Protein AF-A0A6J8CKV2-F1 (afdb_monomer_lite)

Secondary structure (DSSP, 8-state):
---HHHHHHHHHHHHHHHHHHHHHHHHHHHHHHHTT-----S------HHHHHHHHHHHHHHHHHS------B-TT-PBP-TTSHHHHHHHHHHHHHHHHH-TTS-HHHHHHHHHHHHHHHHHHHHHHHTT-HHHHHHHHHHHHHHHHHHHHHHHHHHTT---HHHHHHHHHH--GGGSPEEEEPSS-TTEEEEE-BTTB-HHHHHHHHHHHHHHHHHS-HHHHHTSPEEEE-SPB-PPPPPPPGGGGGGB-

Structure (mmCIF, N/CA/C/O backbone):
data_AF-A0A6J8CKV2-F1
#
_entry.id   AF-A0A6J8CKV2-F1
#
loop_
_atom_site.group_PDB
_atom_site.id
_atom_site.type_symbol
_atom_site.label_atom_id
_atom_site.label_alt_id
_atom_site.label_comp_id
_atom_site.label_asym_id
_atom_site.label_entity_id
_atom_site.label_seq_id
_atom_site.pdbx_PDB_ins_code
_atom_site.Cartn_x
_atom_site.Cartn_y
_atom_site.Cartn_z
_atom_site.occupancy
_atom_site.B_iso_or_equiv
_atom_site.auth_seq_id
_atom_site.auth_comp_id
_atom_site.auth_asym_id
_atom_site.auth_atom_id
_atom_site.pdbx_PDB_model_num
ATOM 1 N N . MET A 1 1 ? 36.250 13.565 57.340 1.00 64.50 1 MET A N 1
ATOM 2 C CA . MET A 1 1 ? 36.247 13.978 55.922 1.00 64.50 1 MET A CA 1
ATOM 3 C C . MET A 1 1 ? 36.224 12.708 55.100 1.00 64.50 1 MET A C 1
ATOM 5 O O . MET A 1 1 ? 37.035 11.838 55.388 1.00 64.50 1 MET A O 1
ATOM 9 N N . MET A 1 2 ? 35.262 12.548 54.190 1.00 60.00 2 MET A N 1
ATOM 10 C CA . MET A 1 2 ? 35.317 11.438 53.236 1.00 60.00 2 MET A CA 1
ATOM 11 C C . MET A 1 2 ? 36.498 11.677 52.288 1.00 60.00 2 MET A C 1
ATOM 13 O O . MET A 1 2 ? 36.757 12.817 51.911 1.00 60.00 2 MET A O 1
ATOM 17 N N . ASP A 1 3 ? 37.251 10.624 51.983 1.00 85.50 3 ASP A N 1
ATOM 18 C CA . ASP A 1 3 ? 38.385 10.681 51.060 1.00 85.50 3 ASP A CA 1
ATOM 19 C C . ASP A 1 3 ? 37.874 11.070 49.660 1.00 85.50 3 ASP A C 1
ATOM 21 O O . ASP A 1 3 ? 36.829 10.586 49.224 1.00 85.50 3 ASP A O 1
ATOM 25 N N . SER A 1 4 ? 38.598 11.928 48.941 1.00 88.38 4 SER A N 1
ATOM 26 C CA . SER A 1 4 ? 38.267 12.367 47.574 1.00 88.38 4 SER A CA 1
ATOM 27 C C . SER A 1 4 ? 37.977 11.182 46.639 1.00 88.38 4 SER A C 1
ATOM 29 O O . SER A 1 4 ? 37.078 11.232 45.797 1.00 88.38 4 SER A O 1
ATOM 31 N N . GLN A 1 5 ? 38.657 10.050 46.852 1.00 86.44 5 GLN A N 1
ATOM 32 C CA . GLN A 1 5 ? 38.400 8.819 46.101 1.00 86.44 5 GLN A CA 1
ATOM 33 C C . GLN A 1 5 ? 37.011 8.223 46.376 1.00 86.44 5 GLN A C 1
ATOM 35 O O . GLN A 1 5 ? 36.365 7.708 45.461 1.00 86.44 5 GLN A O 1
ATOM 40 N N . THR A 1 6 ? 36.522 8.321 47.614 1.00 89.19 6 THR A N 1
ATOM 41 C CA . THR A 1 6 ? 35.191 7.821 47.991 1.00 89.19 6 THR A CA 1
ATOM 42 C C . THR A 1 6 ? 34.069 8.674 47.400 1.00 89.19 6 THR A C 1
ATOM 44 O O . THR A 1 6 ? 33.050 8.131 46.979 1.00 89.19 6 THR A O 1
ATOM 47 N N . GLU A 1 7 ? 34.277 9.984 47.265 1.00 91.44 7 GLU A N 1
ATOM 48 C CA . GLU A 1 7 ? 33.310 10.895 46.642 1.00 91.44 7 GLU A CA 1
ATOM 49 C C . GLU A 1 7 ? 33.167 10.639 45.131 1.00 91.44 7 GLU A C 1
ATOM 51 O O . GLU A 1 7 ? 32.053 10.558 44.607 1.00 91.44 7 GLU A O 1
ATOM 56 N N . ILE A 1 8 ? 34.287 10.402 44.435 1.00 90.88 8 ILE A N 1
ATOM 57 C CA . ILE A 1 8 ? 34.292 10.041 43.006 1.00 90.88 8 ILE A CA 1
ATOM 58 C C . ILE A 1 8 ? 33.592 8.693 42.774 1.00 90.88 8 ILE A C 1
ATOM 60 O O . ILE A 1 8 ? 32.804 8.552 41.833 1.00 90.88 8 ILE A O 1
ATOM 64 N N . LEU A 1 9 ? 33.841 7.705 43.640 1.00 90.12 9 LEU A N 1
ATOM 65 C CA . LEU A 1 9 ? 33.190 6.393 43.575 1.00 90.12 9 LEU A CA 1
ATOM 66 C C . LEU A 1 9 ? 31.674 6.495 43.772 1.00 90.12 9 LEU A C 1
ATOM 68 O O . LEU A 1 9 ? 30.923 5.920 42.984 1.00 90.12 9 LEU A O 1
ATOM 72 N N . MET A 1 10 ? 31.221 7.267 44.763 1.00 90.81 10 MET A N 1
ATOM 73 C CA . MET A 1 10 ? 29.793 7.475 45.026 1.00 90.81 10 MET A CA 1
ATOM 74 C C . MET A 1 10 ? 29.086 8.143 43.846 1.00 90.81 10 MET A C 1
ATOM 76 O O . MET A 1 10 ? 28.025 7.676 43.435 1.00 90.81 10 MET A O 1
ATOM 80 N N . LYS A 1 11 ? 29.706 9.165 43.244 1.00 92.44 11 LYS A N 1
ATOM 81 C CA . LYS A 1 11 ? 29.169 9.832 42.050 1.00 92.44 11 LYS A CA 1
ATOM 82 C C . LYS A 1 11 ? 29.069 8.884 40.850 1.00 92.44 11 LYS A C 1
ATOM 84 O O . LYS A 1 11 ? 28.080 8.883 40.123 1.00 92.44 11 LYS A O 1
ATOM 89 N N . THR A 1 12 ? 30.081 8.040 40.658 1.00 91.19 12 THR A N 1
ATOM 90 C CA . THR A 1 12 ? 30.085 7.060 39.562 1.00 91.19 12 THR A CA 1
ATOM 91 C C . THR A 1 12 ? 28.992 6.005 39.757 1.00 91.19 12 THR A C 1
ATOM 93 O O . THR A 1 12 ? 28.333 5.618 38.794 1.00 91.19 12 THR A O 1
ATOM 96 N N . LEU A 1 13 ? 28.763 5.569 40.999 1.00 93.12 13 LEU A N 1
ATOM 97 C CA . LEU A 1 13 ? 27.693 4.635 41.358 1.00 93.12 13 LEU A CA 1
ATOM 98 C C . LEU A 1 13 ? 26.300 5.228 41.116 1.00 93.12 13 LEU A C 1
ATOM 100 O O . LEU A 1 13 ? 25.441 4.535 40.568 1.00 93.12 13 LEU A O 1
ATOM 104 N N . THR A 1 14 ? 26.073 6.499 41.461 1.00 91.12 14 THR A N 1
ATOM 105 C CA . THR A 1 14 ? 24.801 7.179 41.168 1.00 91.12 14 THR A CA 1
ATOM 106 C C . THR A 1 14 ? 24.562 7.322 39.667 1.00 91.12 14 THR A C 1
ATOM 108 O O . THR A 1 14 ? 23.495 6.933 39.195 1.00 91.12 14 THR A O 1
ATOM 111 N N . ASP A 1 15 ? 25.568 7.748 38.897 1.00 92.12 15 ASP A N 1
ATOM 112 C CA . ASP A 1 15 ? 25.457 7.890 37.436 1.00 92.12 15 ASP A CA 1
ATOM 113 C C . ASP A 1 15 ? 25.183 6.537 36.748 1.00 92.12 15 ASP A C 1
ATOM 115 O O . ASP A 1 15 ? 24.459 6.450 35.752 1.00 92.12 15 ASP A O 1
ATOM 119 N N . GLN A 1 16 ? 25.769 5.451 37.265 1.00 92.19 16 GLN A N 1
ATOM 120 C CA . GLN A 1 16 ? 25.490 4.093 36.793 1.00 92.19 16 GLN A CA 1
ATOM 121 C C . GLN A 1 16 ? 24.068 3.647 37.150 1.00 92.19 16 GLN A C 1
ATOM 123 O O . GLN A 1 16 ? 23.400 3.047 36.307 1.00 92.19 16 GLN A O 1
ATOM 128 N N . GLY A 1 17 ? 23.588 3.967 38.355 1.00 93.81 17 GLY A N 1
ATOM 129 C CA . GLY A 1 17 ? 22.214 3.697 38.781 1.00 93.81 17 GLY A CA 1
ATOM 130 C C . GLY A 1 17 ? 21.176 4.380 37.888 1.00 93.81 17 GLY A C 1
ATOM 131 O O . GLY A 1 17 ? 20.228 3.734 37.442 1.00 93.81 17 GLY A O 1
ATOM 132 N N . GLU A 1 18 ? 21.395 5.651 37.544 1.00 92.06 18 GLU A N 1
ATOM 133 C CA . GLU A 1 18 ? 20.518 6.404 36.638 1.00 92.06 18 GLU A CA 1
ATOM 134 C C . GLU A 1 18 ? 20.477 5.792 35.229 1.00 92.06 18 GLU A C 1
ATOM 136 O O . GLU A 1 18 ? 19.398 5.598 34.664 1.00 92.06 18 GLU A O 1
ATOM 141 N N . LYS A 1 19 ? 21.636 5.394 34.684 1.00 91.06 19 LYS A N 1
ATOM 142 C CA . LYS A 1 19 ? 21.713 4.710 33.379 1.00 91.06 19 LYS A CA 1
ATOM 143 C C . LYS A 1 19 ? 21.003 3.359 33.377 1.00 91.06 19 LYS A C 1
ATOM 145 O O . LYS A 1 19 ? 20.375 3.002 32.380 1.00 91.06 19 LYS A O 1
ATOM 150 N N . ILE A 1 20 ? 21.103 2.595 34.466 1.00 91.56 20 ILE A N 1
ATOM 151 C CA . ILE A 1 20 ? 20.391 1.317 34.611 1.00 91.56 20 ILE A CA 1
ATOM 152 C C . ILE A 1 20 ? 18.875 1.555 34.603 1.00 91.56 20 ILE A C 1
ATOM 154 O O . ILE A 1 20 ? 18.150 0.836 33.914 1.00 91.56 20 ILE A O 1
ATOM 158 N N . GLU A 1 21 ? 18.390 2.587 35.296 1.00 90.69 21 GLU A N 1
ATOM 159 C CA . GLU A 1 21 ? 16.962 2.918 35.303 1.00 90.69 21 GLU A CA 1
ATOM 160 C C . GLU A 1 21 ? 16.473 3.393 33.923 1.00 90.69 21 GLU A C 1
ATOM 162 O O . GLU A 1 21 ? 15.408 2.970 33.465 1.00 90.69 21 GLU A O 1
ATOM 167 N N . GLU A 1 22 ? 17.269 4.190 33.203 1.00 91.31 22 GLU A N 1
ATOM 168 C CA . GLU A 1 22 ? 16.969 4.594 31.823 1.00 91.31 22 GLU A CA 1
ATOM 169 C C . GLU A 1 22 ? 16.889 3.378 30.880 1.00 91.31 22 GLU A C 1
ATOM 171 O O . GLU A 1 22 ? 15.944 3.251 30.090 1.00 91.31 22 GLU A O 1
ATOM 176 N N . LEU A 1 23 ? 17.818 2.423 31.010 1.00 85.88 23 LEU A N 1
ATOM 177 C CA . LEU A 1 23 ? 17.791 1.160 30.268 1.00 85.88 23 LEU A CA 1
ATOM 178 C C . LEU A 1 23 ? 16.556 0.317 30.610 1.00 85.88 23 LEU A C 1
ATOM 180 O O . LEU A 1 23 ? 15.923 -0.220 29.700 1.00 85.88 23 LEU A O 1
ATOM 184 N N . HIS A 1 24 ? 16.150 0.239 31.880 1.00 82.62 24 HIS A N 1
ATOM 185 C CA . HIS A 1 24 ? 14.911 -0.437 32.276 1.00 82.62 24 HIS A CA 1
ATOM 186 C C . HIS A 1 24 ? 13.658 0.257 31.727 1.00 82.62 24 HIS A C 1
ATOM 188 O O . HIS A 1 24 ? 12.680 -0.407 31.370 1.00 82.62 24 HIS A O 1
ATOM 194 N N . GLN A 1 25 ? 13.640 1.589 31.637 1.00 83.50 25 GLN A N 1
ATOM 195 C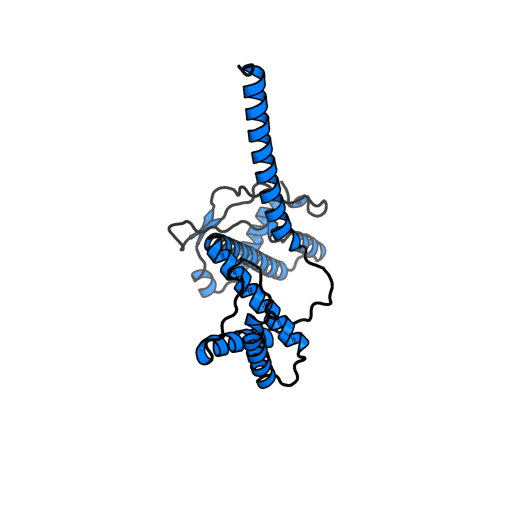 CA . GLN A 1 25 ? 12.546 2.320 30.990 1.00 83.50 25 GLN A CA 1
ATOM 196 C C . GLN A 1 25 ? 12.510 2.069 29.476 1.00 83.50 25 GLN A C 1
ATOM 198 O O . GLN A 1 25 ? 11.428 1.879 28.913 1.00 83.50 25 GLN A O 1
ATOM 203 N N . LEU A 1 26 ? 13.670 2.005 28.815 1.00 77.44 26 LEU A N 1
ATOM 204 C CA . LEU A 1 26 ? 13.771 1.659 27.396 1.00 77.44 26 LEU A CA 1
ATOM 205 C C . LEU A 1 26 ? 13.343 0.214 27.126 1.00 77.44 26 LEU A C 1
ATOM 207 O O . LEU A 1 26 ? 12.559 -0.007 26.206 1.00 77.44 26 LEU A O 1
ATOM 211 N N . LEU A 1 27 ? 13.767 -0.748 27.948 1.00 71.38 27 LEU A N 1
ATOM 212 C CA . LEU A 1 27 ? 13.326 -2.145 27.871 1.00 71.38 27 LEU A CA 1
ATOM 213 C C . LEU A 1 27 ? 11.810 -2.264 28.048 1.00 71.38 27 LEU A C 1
ATOM 215 O O . LEU A 1 27 ? 11.157 -2.875 27.210 1.00 71.38 27 LEU A O 1
ATOM 219 N N . ARG A 1 28 ? 11.215 -1.571 29.030 1.00 75.62 28 ARG A N 1
ATOM 220 C CA . ARG A 1 28 ? 9.749 -1.517 29.191 1.00 75.62 28 ARG A CA 1
ATOM 221 C C . ARG A 1 28 ? 9.045 -0.947 27.953 1.00 75.62 28 ARG A C 1
ATOM 223 O O . ARG A 1 28 ? 8.006 -1.466 27.544 1.00 75.62 28 ARG A O 1
ATOM 230 N N . ARG A 1 29 ? 9.605 0.089 27.312 1.00 72.56 29 ARG A N 1
ATOM 231 C CA . ARG A 1 29 ? 9.080 0.633 26.042 1.00 72.56 29 ARG A CA 1
ATOM 232 C C . ARG A 1 29 ? 9.222 -0.364 24.892 1.00 72.56 29 ARG A C 1
ATOM 234 O O . ARG A 1 29 ? 8.294 -0.475 24.090 1.00 72.56 29 ARG A O 1
ATOM 241 N N . ILE A 1 30 ? 10.344 -1.078 24.812 1.00 63.94 30 ILE A N 1
ATOM 242 C CA . ILE A 1 30 ? 10.586 -2.112 23.803 1.00 63.94 30 ILE A CA 1
ATOM 243 C C . ILE A 1 30 ? 9.620 -3.274 24.005 1.00 63.94 30 ILE A C 1
ATOM 245 O O . ILE A 1 30 ? 8.997 -3.659 23.029 1.00 63.94 30 ILE A O 1
ATOM 249 N N . ASP A 1 31 ? 9.392 -3.760 25.223 1.00 53.97 31 ASP A N 1
ATOM 250 C CA . ASP A 1 31 ? 8.447 -4.849 25.506 1.00 53.97 31 ASP A CA 1
ATOM 251 C C . ASP A 1 31 ? 6.994 -4.455 25.214 1.00 53.97 31 ASP A C 1
ATOM 253 O O . ASP A 1 31 ? 6.236 -5.239 24.635 1.00 53.97 31 ASP A O 1
ATOM 257 N N . LEU A 1 32 ? 6.620 -3.196 25.476 1.00 53.78 32 LEU A N 1
ATOM 258 C CA . LEU A 1 32 ? 5.343 -2.623 25.027 1.00 53.78 32 LEU A CA 1
ATOM 259 C C . LEU A 1 32 ? 5.192 -2.629 23.493 1.00 53.78 32 LEU A C 1
ATOM 261 O O . LEU A 1 32 ? 4.074 -2.745 22.991 1.00 53.78 32 LEU A O 1
ATOM 265 N N . HIS A 1 33 ? 6.293 -2.533 22.739 1.00 50.41 33 HIS A N 1
ATOM 266 C CA . HIS A 1 33 ? 6.294 -2.586 21.270 1.00 50.41 33 HIS A CA 1
ATOM 267 C C . HIS A 1 33 ? 6.514 -4.014 20.721 1.00 50.41 33 HIS A C 1
ATOM 269 O O . HIS A 1 33 ? 5.982 -4.362 19.662 1.00 50.41 33 HIS A O 1
ATOM 275 N N . ALA A 1 34 ? 7.240 -4.870 21.441 1.00 44.06 34 ALA A N 1
ATOM 276 C CA . ALA A 1 34 ? 7.573 -6.248 21.090 1.00 44.06 34 ALA A CA 1
ATOM 277 C C . ALA A 1 34 ? 6.438 -7.225 21.433 1.00 44.06 34 ALA A C 1
ATOM 279 O O . ALA A 1 34 ? 6.287 -8.244 20.759 1.00 44.06 34 ALA A O 1
ATOM 280 N N . GLY A 1 35 ? 5.541 -6.863 22.359 1.00 39.59 35 GLY A N 1
ATOM 281 C CA . GLY A 1 35 ? 4.252 -7.534 22.578 1.00 39.59 35 GLY A CA 1
ATOM 282 C C . GLY A 1 35 ? 3.324 -7.536 21.352 1.00 39.59 35 GLY A C 1
ATOM 283 O O . GLY A 1 35 ? 2.317 -8.243 21.335 1.00 39.59 35 GLY A O 1
ATOM 284 N N . THR A 1 36 ? 3.686 -6.811 20.286 1.00 42.81 36 THR A N 1
ATOM 285 C CA . THR A 1 36 ? 3.085 -6.914 18.945 1.00 42.81 36 THR A CA 1
ATOM 286 C C . THR A 1 36 ? 3.767 -7.954 18.045 1.00 42.81 36 THR A C 1
ATOM 288 O O . THR A 1 36 ? 3.679 -7.880 16.818 1.00 42.81 36 THR A O 1
ATOM 291 N N . GLN A 1 37 ? 4.418 -8.967 18.622 1.00 41.09 37 GLN A N 1
ATOM 292 C CA . GLN A 1 37 ? 4.638 -10.246 17.949 1.00 41.09 37 GLN A CA 1
ATOM 293 C C . GLN A 1 37 ? 3.282 -10.748 17.430 1.00 41.09 37 GLN A C 1
ATOM 295 O O . GLN A 1 37 ? 2.377 -11.084 18.198 1.00 41.09 37 GLN A O 1
ATOM 300 N N . ARG A 1 38 ? 3.115 -10.738 16.101 1.00 46.41 38 ARG A N 1
ATOM 301 C CA . ARG A 1 38 ? 1.954 -11.308 15.411 1.00 46.41 38 ARG A CA 1
ATOM 302 C C . ARG A 1 38 ? 1.851 -12.775 15.823 1.00 46.41 38 ARG A C 1
ATOM 304 O O . ARG A 1 38 ? 2.551 -13.610 15.261 1.00 46.41 38 ARG A O 1
ATOM 311 N N . LYS A 1 39 ? 0.976 -13.091 16.783 1.00 44.69 39 LYS A N 1
ATOM 312 C CA . LYS A 1 39 ? 0.542 -14.466 17.040 1.00 44.69 39 LYS A CA 1
ATOM 313 C C . LYS A 1 39 ? -0.069 -14.997 15.745 1.00 44.69 39 LYS A C 1
ATOM 315 O O . LYS A 1 39 ? -1.194 -14.653 15.389 1.00 44.69 39 LYS A O 1
ATOM 320 N N . GLY A 1 40 ? 0.731 -15.756 15.007 1.00 40.88 40 GLY A N 1
ATOM 321 C CA . GLY A 1 40 ? 0.302 -16.479 13.826 1.00 40.88 40 GLY A CA 1
ATOM 322 C C . GLY A 1 40 ? -0.702 -17.564 14.204 1.00 40.88 40 GLY A C 1
ATOM 323 O O . GLY A 1 40 ? -0.556 -18.230 15.224 1.00 40.88 40 GLY A O 1
ATOM 324 N N . ASN A 1 41 ? -1.701 -17.720 13.337 1.00 42.12 41 ASN A N 1
ATOM 325 C CA . ASN A 1 41 ? -2.602 -18.864 13.209 1.00 42.12 41 ASN A CA 1
ATOM 326 C C . ASN A 1 41 ? -3.583 -19.155 14.358 1.00 42.12 41 ASN A C 1
ATOM 328 O O . ASN A 1 41 ? -3.675 -20.273 14.853 1.00 42.12 41 ASN A O 1
ATOM 332 N N . LYS A 1 42 ? -4.483 -18.206 14.633 1.00 55.69 42 LYS A N 1
ATOM 333 C CA . LYS A 1 42 ? -5.908 -18.575 14.540 1.00 55.69 42 LYS A CA 1
ATOM 334 C C . LYS A 1 42 ? -6.304 -18.353 13.087 1.00 55.69 42 LYS A C 1
ATOM 336 O O . LYS A 1 42 ? -5.879 -17.345 12.525 1.00 55.69 42 LYS A O 1
ATOM 341 N N . THR A 1 43 ? -7.029 -19.279 12.464 1.00 56.78 43 THR A N 1
ATOM 342 C CA . THR A 1 43 ? -7.610 -19.094 11.125 1.00 56.78 43 THR A CA 1
ATOM 343 C C . THR A 1 43 ? -8.302 -17.734 11.097 1.00 56.78 43 THR A C 1
ATOM 345 O O . THR A 1 43 ? -9.337 -17.535 11.727 1.00 56.78 43 THR A O 1
ATOM 348 N N . ALA A 1 44 ? -7.648 -16.741 10.490 1.00 76.62 44 ALA A N 1
ATOM 349 C CA . ALA A 1 44 ? -8.105 -15.367 10.580 1.00 76.62 44 ALA A CA 1
ATOM 350 C C . ALA A 1 44 ? -9.447 -15.298 9.858 1.00 76.62 44 ALA A C 1
ATOM 352 O O . ALA A 1 44 ? -9.492 -15.458 8.638 1.00 76.62 44 ALA A O 1
ATOM 353 N N . ILE A 1 45 ? -10.529 -15.119 10.620 1.00 88.69 45 ILE A N 1
ATOM 354 C CA . ILE A 1 45 ? -11.882 -15.035 10.079 1.00 88.69 45 ILE A CA 1
ATOM 355 C C . ILE A 1 45 ? -11.872 -13.937 9.016 1.00 88.69 45 ILE A C 1
ATOM 357 O O . ILE A 1 45 ? -11.621 -12.762 9.302 1.00 88.69 45 ILE A O 1
ATOM 361 N N . HIS A 1 46 ? -12.074 -14.327 7.759 1.00 92.81 46 HIS A N 1
ATOM 362 C CA . HIS A 1 46 ? -12.063 -13.379 6.662 1.00 92.81 46 HIS A CA 1
ATOM 363 C C . HIS A 1 46 ? -13.338 -12.540 6.721 1.00 92.81 46 HIS A C 1
ATOM 365 O O . HIS A 1 46 ? -14.441 -13.065 6.608 1.00 92.81 46 HIS A O 1
ATOM 371 N N . VAL A 1 47 ? -13.187 -11.222 6.857 1.00 93.81 47 VAL A N 1
ATOM 372 C CA . VAL A 1 47 ? -14.318 -10.288 6.823 1.00 93.81 47 VAL A CA 1
ATOM 373 C C . VAL A 1 47 ? -14.446 -9.695 5.411 1.00 93.81 47 VAL A C 1
ATOM 375 O O . VAL A 1 47 ? -13.538 -8.963 4.986 1.00 93.81 47 VAL A O 1
ATOM 378 N N . PRO A 1 48 ? -15.553 -9.960 4.687 1.00 95.06 48 PRO A N 1
ATOM 379 C CA . PRO A 1 48 ? -15.812 -9.387 3.368 1.00 95.06 48 PRO A CA 1
ATOM 380 C C . PRO A 1 48 ? -15.812 -7.852 3.357 1.00 95.06 48 PRO A C 1
ATOM 382 O O . PRO A 1 48 ? -16.147 -7.202 4.348 1.00 95.06 48 PRO A O 1
ATOM 385 N N . ALA A 1 49 ? -15.476 -7.254 2.209 1.00 95.31 49 ALA A N 1
ATOM 386 C CA . ALA A 1 49 ? -15.336 -5.801 2.070 1.00 95.31 49 ALA A CA 1
ATOM 387 C C . ALA A 1 49 ? -16.628 -5.022 2.381 1.00 95.31 49 ALA A C 1
ATOM 389 O O . ALA A 1 49 ? -16.570 -4.025 3.098 1.00 95.31 49 ALA A O 1
ATOM 390 N N . HIS A 1 50 ? -17.786 -5.497 1.912 1.00 95.50 50 HIS A N 1
ATOM 391 C CA . HIS A 1 50 ? -19.078 -4.858 2.190 1.00 95.50 50 HIS A CA 1
ATOM 392 C C . HIS A 1 50 ? -19.416 -4.879 3.691 1.00 95.50 50 HIS A C 1
ATOM 394 O O . HIS A 1 50 ? -19.875 -3.877 4.227 1.00 95.50 50 HIS A O 1
ATOM 400 N N . LYS A 1 51 ? -19.076 -5.959 4.411 1.00 96.44 51 LYS A N 1
ATOM 401 C CA . LYS A 1 51 ? -19.267 -6.046 5.872 1.00 96.44 51 LYS A CA 1
ATOM 402 C C . LYS A 1 51 ? -18.314 -5.124 6.633 1.00 96.44 51 LYS A C 1
ATOM 404 O O . LYS A 1 51 ? -18.714 -4.493 7.605 1.00 96.44 51 LYS A O 1
ATOM 409 N N . LYS A 1 52 ? -17.065 -4.980 6.168 1.00 96.31 52 LYS A N 1
ATOM 410 C CA . LYS A 1 52 ? -16.131 -3.971 6.708 1.00 96.31 52 LYS A CA 1
ATOM 411 C C . LYS A 1 52 ? -16.680 -2.557 6.543 1.00 96.31 52 LYS A C 1
ATOM 413 O O . LYS A 1 52 ? -16.479 -1.735 7.430 1.00 96.31 52 LYS A O 1
ATOM 418 N N . GLN A 1 53 ? -17.330 -2.272 5.416 1.00 97.06 53 GLN A N 1
ATOM 419 C CA . GLN A 1 53 ? -17.945 -0.972 5.176 1.00 97.06 53 GLN A CA 1
ATOM 420 C C . GLN A 1 53 ? -19.151 -0.753 6.096 1.00 97.06 53 GLN A C 1
ATOM 422 O O . GLN A 1 53 ? -19.181 0.257 6.787 1.00 97.06 53 GLN A O 1
ATOM 427 N N . ALA A 1 54 ? -20.024 -1.752 6.241 1.00 97.50 54 ALA A N 1
ATOM 428 C CA . ALA A 1 54 ? -21.151 -1.700 7.172 1.00 97.50 54 ALA A CA 1
ATOM 429 C C . ALA A 1 54 ? -20.719 -1.419 8.623 1.00 97.50 54 ALA A C 1
ATOM 431 O O . ALA A 1 54 ? -21.321 -0.588 9.288 1.00 97.50 54 ALA A O 1
ATOM 432 N N . VAL A 1 55 ? -19.625 -2.028 9.103 1.00 97.75 55 VAL A N 1
ATOM 433 C CA . VAL A 1 55 ? -19.051 -1.726 10.434 1.00 97.75 55 VAL A CA 1
ATOM 434 C C . VAL A 1 55 ? -18.615 -0.258 10.556 1.00 97.75 55 VAL A C 1
ATOM 436 O O . VAL A 1 55 ? -18.775 0.350 11.612 1.00 97.75 55 VAL A O 1
ATOM 439 N N . ARG A 1 56 ? -18.057 0.333 9.492 1.00 97.25 56 ARG A N 1
ATOM 440 C CA . ARG A 1 56 ? -17.650 1.749 9.490 1.00 97.25 56 ARG A CA 1
ATOM 441 C C . ARG A 1 56 ? -18.853 2.677 9.506 1.00 97.25 56 ARG A C 1
ATOM 443 O O . ARG A 1 56 ? -18.812 3.686 10.204 1.00 97.25 56 ARG A O 1
ATOM 450 N N . ASP A 1 57 ? -19.876 2.343 8.731 1.00 97.31 57 ASP A N 1
ATOM 451 C CA . ASP A 1 57 ? -21.100 3.131 8.626 1.00 97.31 57 ASP A CA 1
ATOM 452 C C . ASP A 1 57 ? -21.882 3.066 9.939 1.00 97.31 57 ASP A C 1
ATOM 454 O O . ASP A 1 57 ? -22.265 4.106 10.465 1.00 97.31 57 ASP A O 1
ATOM 458 N N . ALA A 1 58 ? -21.973 1.879 10.544 1.00 97.19 58 ALA A N 1
ATOM 459 C CA . ALA A 1 58 ? -22.514 1.671 11.882 1.00 97.19 58 ALA A CA 1
ATOM 460 C C . ALA A 1 58 ? -21.785 2.514 12.933 1.00 97.19 58 ALA A C 1
ATOM 462 O O . ALA A 1 58 ? -22.419 3.227 13.700 1.00 97.19 58 ALA A O 1
ATOM 463 N N . TYR A 1 59 ? -20.447 2.483 12.940 1.00 97.19 59 TYR A N 1
ATOM 464 C CA . TYR A 1 59 ? -19.660 3.300 13.862 1.00 97.19 59 TYR A CA 1
ATOM 465 C C . TYR A 1 59 ? -19.945 4.790 13.670 1.00 97.19 59 TYR A C 1
ATOM 467 O O . TYR A 1 59 ? -20.154 5.489 14.653 1.00 97.19 59 TYR A O 1
ATOM 475 N N . ARG A 1 60 ? -19.975 5.278 12.420 1.00 96.19 60 ARG A N 1
ATOM 476 C CA . ARG A 1 60 ? -20.297 6.683 12.124 1.00 96.19 60 ARG A CA 1
ATOM 477 C C . ARG A 1 60 ? -21.687 7.046 12.637 1.00 96.19 60 ARG A C 1
ATOM 479 O O . ARG A 1 60 ? -21.824 8.043 13.332 1.00 96.19 60 ARG A O 1
ATOM 486 N N . HIS A 1 61 ? -22.678 6.209 12.348 1.00 95.94 61 HIS A N 1
ATOM 487 C CA . HIS A 1 61 ? -24.048 6.395 12.803 1.00 95.94 61 HIS A CA 1
ATOM 488 C C . HIS A 1 61 ? -24.130 6.448 14.334 1.00 95.94 61 HIS A C 1
ATOM 490 O O . HIS A 1 61 ? -24.627 7.423 14.880 1.00 95.94 61 HIS A O 1
ATOM 496 N N . SER A 1 62 ? -23.544 5.482 15.045 1.00 94.88 62 SER A N 1
ATOM 497 C CA . SER A 1 62 ? -23.536 5.475 16.513 1.00 94.88 62 SER A CA 1
ATOM 498 C C . SER A 1 62 ? -22.757 6.644 17.126 1.00 94.88 62 SER A C 1
ATOM 500 O O . SER A 1 62 ? -23.141 7.134 18.184 1.00 94.88 62 SER A O 1
ATOM 502 N N . THR A 1 63 ? -21.690 7.126 16.477 1.00 93.50 63 THR A N 1
ATOM 503 C CA . THR A 1 63 ? -20.968 8.318 16.952 1.00 93.50 63 THR A CA 1
ATOM 504 C C . THR A 1 63 ? -21.744 9.612 16.740 1.00 93.50 63 THR A C 1
ATOM 506 O O . THR A 1 63 ? -21.589 10.529 17.536 1.00 93.50 63 THR A O 1
ATOM 509 N N . THR A 1 64 ? -22.539 9.708 15.671 1.00 93.69 64 THR A N 1
ATOM 510 C CA . THR A 1 64 ? -23.262 10.935 15.312 1.00 93.69 64 THR A CA 1
ATOM 511 C C . THR A 1 64 ? -24.630 11.014 15.985 1.00 93.69 64 THR A C 1
ATOM 513 O O . THR A 1 64 ? -24.972 12.067 16.503 1.00 93.69 64 THR A O 1
ATOM 516 N N . GLU A 1 65 ? -25.384 9.915 16.017 1.00 92.25 65 GLU A N 1
ATOM 517 C CA . GLU A 1 65 ? -26.753 9.894 16.556 1.00 92.25 65 GLU A CA 1
ATOM 518 C C . GLU A 1 65 ? -26.782 9.599 18.060 1.00 92.25 65 GLU A C 1
ATOM 520 O O . GLU A 1 65 ? -27.519 10.229 18.812 1.00 92.25 65 GLU A O 1
ATOM 525 N N . ASN A 1 66 ? -25.943 8.665 18.522 1.00 88.56 66 ASN A N 1
ATOM 526 C CA . ASN A 1 66 ? -25.985 8.178 19.907 1.00 88.56 66 ASN A CA 1
ATOM 527 C C . ASN A 1 66 ? -24.864 8.764 20.782 1.00 88.56 66 ASN A C 1
ATOM 529 O O . ASN A 1 66 ? -24.761 8.415 21.953 1.00 88.56 66 ASN A O 1
ATOM 533 N N . ASN A 1 67 ? -23.996 9.620 20.224 1.00 92.31 67 ASN A N 1
ATOM 534 C CA . ASN A 1 67 ? -22.820 10.194 20.897 1.00 92.31 67 ASN A CA 1
ATOM 535 C C . ASN A 1 67 ? -21.873 9.152 21.528 1.00 92.31 67 ASN A C 1
ATOM 537 O O . ASN A 1 67 ? -21.109 9.454 22.446 1.00 92.31 67 ASN A O 1
ATOM 541 N N . LEU A 1 68 ? -21.888 7.918 21.022 1.00 91.56 68 LEU A N 1
ATOM 542 C CA . LEU A 1 68 ? -21.046 6.842 21.528 1.00 91.56 68 LEU A CA 1
ATOM 543 C C . LEU A 1 68 ? -19.654 6.937 20.910 1.00 91.56 68 LEU A C 1
ATOM 545 O O . LEU A 1 68 ? -19.514 6.970 19.688 1.00 91.56 68 LEU A O 1
ATOM 549 N N . VAL A 1 69 ? -18.601 6.921 21.729 1.00 91.44 69 VAL A N 1
ATOM 550 C CA . VAL A 1 69 ? -17.216 7.034 21.250 1.00 91.44 69 VAL A CA 1
ATOM 551 C C . VAL A 1 69 ? -16.358 5.927 21.835 1.00 91.44 69 VAL A C 1
ATOM 553 O O . VAL A 1 69 ? -16.351 5.693 23.037 1.00 91.44 69 VAL A O 1
ATOM 556 N N . TRP A 1 70 ? -15.561 5.276 20.984 1.00 93.62 70 TRP A N 1
ATOM 557 C CA . TRP A 1 70 ? -14.563 4.336 21.478 1.00 93.62 70 TRP A CA 1
ATOM 558 C C . TRP A 1 70 ? -13.431 5.049 22.206 1.00 93.62 70 TRP A C 1
ATOM 560 O O . TRP A 1 70 ? -12.737 5.903 21.636 1.00 93.62 70 TRP A O 1
ATOM 570 N N . THR A 1 71 ? -13.161 4.590 23.419 1.00 90.88 71 THR A N 1
ATOM 571 C CA . THR A 1 71 ? -12.023 5.001 24.234 1.00 90.88 71 THR A CA 1
ATOM 572 C C . THR A 1 71 ? -10.893 3.992 24.046 1.00 90.88 71 THR A C 1
ATOM 574 O O . THR A 1 71 ? -11.067 2.783 24.196 1.00 90.88 71 THR A O 1
ATOM 577 N N . CYS A 1 72 ? -9.716 4.476 23.641 1.00 89.81 72 CYS A N 1
ATOM 578 C CA . CYS A 1 72 ? -8.566 3.617 23.318 1.00 89.81 72 CYS A CA 1
ATOM 579 C C . CYS A 1 72 ? -7.602 3.428 24.500 1.00 89.81 72 CYS A C 1
ATOM 581 O O . CYS A 1 72 ? -6.841 2.456 24.513 1.00 89.81 72 CYS A O 1
ATOM 583 N N . LYS A 1 73 ? -7.618 4.357 25.462 1.00 88.88 73 LYS A N 1
ATOM 584 C CA . LYS A 1 73 ? -6.765 4.384 26.653 1.00 88.88 73 LYS A CA 1
ATOM 585 C C . LYS A 1 73 ? -7.572 4.898 27.843 1.00 88.88 73 LYS A C 1
ATOM 587 O O . LYS A 1 73 ? -8.368 5.816 27.667 1.00 88.88 73 LYS A O 1
ATOM 592 N N . THR A 1 74 ? -7.362 4.331 29.023 1.00 87.81 74 THR A N 1
ATOM 593 C CA . THR A 1 74 ? -7.904 4.882 30.275 1.00 87.81 74 THR A CA 1
ATOM 594 C C . THR A 1 74 ? -7.134 6.138 30.693 1.00 87.81 74 THR A C 1
ATOM 596 O O . THR A 1 74 ? -6.047 6.404 30.177 1.00 87.81 74 THR A O 1
ATOM 599 N N . ALA A 1 75 ? -7.653 6.885 31.675 1.00 83.19 75 ALA A N 1
ATOM 600 C CA . ALA A 1 75 ? -6.942 8.021 32.275 1.00 83.19 75 ALA A CA 1
ATOM 601 C C . ALA A 1 75 ? -5.578 7.619 32.879 1.00 83.19 75 ALA A C 1
ATOM 603 O O . ALA A 1 75 ? -4.633 8.398 32.850 1.00 83.19 75 ALA A O 1
ATOM 604 N N . ALA A 1 76 ? -5.451 6.371 33.345 1.00 83.69 76 ALA A N 1
ATOM 605 C CA . ALA A 1 76 ? -4.203 5.785 33.838 1.00 83.69 76 ALA A CA 1
ATOM 606 C C . ALA A 1 76 ? -3.267 5.271 32.718 1.00 83.69 76 ALA A C 1
ATOM 608 O O . ALA A 1 76 ? -2.250 4.640 32.996 1.00 83.69 76 ALA A O 1
ATOM 609 N N . GLY A 1 77 ? -3.613 5.479 31.442 1.00 82.94 77 GLY A N 1
ATOM 610 C CA . GLY A 1 77 ? -2.810 5.062 30.288 1.00 82.94 77 GLY A CA 1
ATOM 611 C C . GLY A 1 77 ? -2.948 3.587 29.891 1.00 82.94 77 GLY A C 1
ATOM 612 O O . GLY A 1 77 ? -2.274 3.139 28.961 1.00 82.94 77 GLY A O 1
ATOM 613 N N . SER A 1 78 ? -3.827 2.816 30.539 1.00 86.25 78 SER A N 1
ATOM 614 C CA . SER A 1 78 ? -4.048 1.406 30.200 1.00 86.25 78 SER A CA 1
ATOM 615 C C . SER A 1 78 ? -4.753 1.269 28.853 1.00 86.25 78 SER A C 1
ATOM 617 O O . SER A 1 78 ? -5.729 1.960 28.568 1.00 86.25 78 SER A O 1
ATOM 619 N N . ILE A 1 79 ? -4.275 0.349 28.017 1.00 87.38 79 ILE A N 1
ATOM 620 C CA . ILE A 1 79 ? -4.824 0.112 26.680 1.00 87.38 79 ILE A CA 1
ATOM 621 C C . ILE A 1 79 ? -6.159 -0.633 26.774 1.00 87.38 79 ILE A C 1
ATOM 623 O O . ILE A 1 79 ? -6.210 -1.760 27.265 1.00 87.38 79 ILE A O 1
ATOM 627 N N . LEU A 1 80 ? -7.210 -0.049 26.197 1.00 89.12 80 LEU A N 1
ATOM 628 C CA . LEU A 1 80 ? -8.529 -0.674 26.105 1.00 89.12 80 LEU A CA 1
ATOM 629 C C . LEU A 1 80 ? -8.696 -1.485 24.812 1.00 89.12 80 LEU A C 1
ATOM 631 O O . LEU A 1 80 ? -8.024 -1.252 23.799 1.00 89.12 80 LEU A O 1
ATOM 635 N N . LYS A 1 81 ? -9.613 -2.455 24.856 1.00 91.00 81 LYS A N 1
ATOM 636 C CA . LYS A 1 81 ? -10.057 -3.261 23.712 1.00 91.00 81 LYS A CA 1
ATOM 637 C C . LYS A 1 81 ? -11.457 -2.824 23.288 1.00 91.00 81 LYS A C 1
ATOM 639 O O . LYS A 1 81 ? -12.180 -2.199 24.059 1.00 91.00 81 LYS A O 1
ATOM 644 N N . TYR A 1 82 ? -11.874 -3.224 22.088 1.00 88.69 82 TYR A N 1
ATOM 645 C CA . TYR A 1 82 ? -13.250 -3.000 21.627 1.00 88.69 82 TYR A CA 1
ATOM 646 C C . TYR A 1 82 ? -14.293 -3.660 22.551 1.00 88.69 82 TYR A C 1
ATOM 648 O O . TYR A 1 82 ? -15.398 -3.156 22.693 1.00 88.69 82 TYR A O 1
ATOM 656 N N . SER A 1 83 ? -13.926 -4.768 23.203 1.00 88.75 83 SER A N 1
ATOM 657 C CA . SER A 1 83 ? -14.774 -5.516 24.135 1.00 88.75 83 SER A CA 1
ATOM 658 C C . SER A 1 83 ? -14.663 -5.054 25.593 1.00 88.75 83 SER A C 1
ATOM 660 O O . SER A 1 83 ? -15.207 -5.718 26.471 1.00 88.75 83 SER A O 1
ATOM 662 N N . SER A 1 84 ? -13.891 -4.000 25.880 1.00 90.94 84 SER A N 1
ATOM 663 C CA . SER A 1 84 ? -13.814 -3.421 27.227 1.00 90.94 84 SER A CA 1
ATOM 664 C C . SER A 1 84 ? -15.170 -2.841 27.637 1.00 90.94 84 SER A C 1
ATOM 666 O O . SER A 1 84 ? -15.955 -2.466 26.765 1.00 90.94 84 SER A O 1
ATOM 668 N N . GLY A 1 85 ? -15.445 -2.761 28.942 1.00 89.38 85 GLY A N 1
ATOM 669 C CA . GLY A 1 85 ? -16.744 -2.315 29.462 1.00 89.38 85 GLY A CA 1
ATOM 670 C C . GLY A 1 85 ? -17.174 -0.956 28.905 1.00 89.38 85 GLY A C 1
ATOM 671 O O . GLY A 1 85 ? -18.305 -0.806 28.462 1.00 89.38 85 GLY A O 1
ATOM 672 N N . GLU A 1 86 ? -16.232 -0.023 28.795 1.00 88.75 86 GLU A N 1
ATOM 673 C CA . GLU A 1 86 ? -16.425 1.337 28.281 1.00 88.75 86 GLU A CA 1
ATOM 674 C C . GLU A 1 86 ? -16.768 1.378 26.784 1.00 88.75 86 GLU A C 1
ATOM 676 O O . GLU A 1 86 ? -17.364 2.332 26.301 1.00 88.75 86 GLU A O 1
ATOM 681 N N . ASN A 1 87 ? -16.378 0.347 26.031 1.00 93.44 87 ASN A N 1
ATOM 682 C CA . ASN A 1 87 ? -16.587 0.251 24.584 1.00 93.44 87 ASN A CA 1
ATOM 683 C C . ASN A 1 87 ? -17.707 -0.731 24.212 1.00 93.44 87 ASN A C 1
ATOM 685 O O . ASN A 1 87 ? -18.002 -0.900 23.022 1.00 93.44 87 ASN A O 1
ATOM 689 N N . LYS A 1 88 ? -18.293 -1.410 25.206 1.00 93.38 88 LYS A N 1
ATOM 690 C CA . LYS A 1 88 ? -19.248 -2.500 25.011 1.00 93.38 88 LYS A CA 1
ATOM 691 C C . LYS A 1 88 ? -20.516 -2.007 24.325 1.00 93.38 88 LYS A C 1
ATOM 693 O O . LYS A 1 88 ? -20.888 -2.576 23.306 1.00 93.38 88 LYS A O 1
ATOM 698 N N . GLU A 1 89 ? -21.089 -0.910 24.811 1.00 94.38 89 GLU A N 1
ATOM 699 C CA . GLU A 1 89 ? -22.319 -0.321 24.270 1.00 94.38 89 GLU A CA 1
ATOM 700 C C . GLU A 1 89 ? -22.185 0.025 22.779 1.00 94.38 89 GLU A C 1
ATOM 702 O O . GLU A 1 89 ? -22.984 -0.412 21.954 1.00 94.38 89 GLU A O 1
ATOM 707 N N . LEU A 1 90 ? -21.105 0.716 22.396 1.00 94.38 90 LEU A N 1
ATOM 708 C CA . LEU A 1 90 ? -20.835 1.037 20.992 1.00 94.38 90 LEU A CA 1
ATOM 709 C C . LEU A 1 90 ? -20.609 -0.223 20.143 1.00 94.38 90 LEU A C 1
ATOM 711 O O . LEU A 1 90 ? -21.101 -0.322 19.020 1.00 94.38 90 LEU A O 1
ATOM 715 N N . SER A 1 91 ? -19.867 -1.203 20.659 1.00 94.81 91 SER A N 1
ATOM 716 C CA . SER A 1 91 ? -19.614 -2.452 19.932 1.00 94.81 91 SER A CA 1
ATOM 717 C C . SER A 1 91 ? -20.891 -3.277 19.730 1.00 94.81 91 SER A C 1
ATOM 719 O O . SER A 1 91 ? -21.058 -3.899 18.679 1.00 94.81 91 SER A O 1
ATOM 721 N N . GLU A 1 92 ? -21.803 -3.265 20.701 1.00 95.38 92 GLU A N 1
ATOM 722 C CA . GLU A 1 92 ? -23.116 -3.907 20.612 1.00 95.38 92 GLU A CA 1
ATOM 723 C C . GLU A 1 92 ? -24.029 -3.172 19.629 1.00 95.38 92 GLU A C 1
ATOM 725 O O . GLU A 1 92 ? -24.596 -3.818 18.748 1.00 95.38 92 GLU A O 1
ATOM 730 N N . ALA A 1 93 ? -24.080 -1.837 19.682 1.00 95.50 93 ALA A N 1
ATOM 731 C CA . ALA A 1 93 ? -24.825 -1.022 18.722 1.00 95.50 93 ALA A CA 1
ATOM 732 C C . ALA A 1 93 ? -24.368 -1.281 17.276 1.00 95.50 93 ALA A C 1
ATOM 734 O O . ALA A 1 93 ? -25.191 -1.489 16.381 1.00 95.50 93 ALA A O 1
ATOM 735 N N . ILE A 1 94 ? -23.052 -1.367 17.047 1.00 96.50 94 ILE A N 1
ATOM 736 C CA . ILE A 1 94 ? -22.495 -1.716 15.734 1.00 96.50 94 ILE A CA 1
ATOM 737 C C . ILE A 1 94 ? -22.901 -3.132 15.318 1.00 96.50 94 ILE A C 1
ATOM 739 O O . ILE A 1 94 ? -23.236 -3.364 14.155 1.00 96.50 94 ILE A O 1
ATOM 743 N N . CYS A 1 95 ? -22.883 -4.088 16.248 1.00 95.88 95 CYS A N 1
ATOM 744 C CA . CYS A 1 95 ? -23.290 -5.461 15.967 1.00 95.88 95 CYS A CA 1
ATOM 745 C C . CYS A 1 95 ? -24.760 -5.534 15.529 1.00 95.88 95 CYS A C 1
ATOM 747 O O . CYS A 1 95 ? -25.061 -6.157 14.509 1.00 95.88 95 CYS A O 1
ATOM 749 N N . VAL A 1 96 ? -25.654 -4.849 16.250 1.00 96.31 96 VAL A N 1
ATOM 750 C CA . VAL A 1 96 ? -27.087 -4.763 15.929 1.00 96.31 96 VAL A CA 1
ATOM 751 C C . VAL A 1 96 ? -27.298 -4.122 14.560 1.00 96.31 96 VAL A C 1
ATOM 753 O O . VAL A 1 96 ? -28.000 -4.692 13.728 1.00 96.31 96 VAL A O 1
ATOM 756 N N . TYR A 1 97 ? -26.631 -3.001 14.280 1.00 96.94 97 TYR A N 1
ATOM 757 C CA . TYR A 1 97 ? -26.726 -2.316 12.990 1.00 96.94 97 TYR A CA 1
ATOM 758 C C . TYR A 1 97 ? -26.317 -3.226 11.821 1.00 96.94 97 TYR A C 1
ATOM 760 O O . TYR A 1 97 ? -27.034 -3.352 10.827 1.00 96.94 97 TYR A O 1
ATOM 768 N N . VAL A 1 98 ? -25.171 -3.907 11.942 1.00 96.75 98 VAL A N 1
ATOM 769 C CA . VAL A 1 98 ? -24.667 -4.793 10.882 1.00 96.75 98 VAL A CA 1
ATOM 770 C C . VAL A 1 98 ? -25.560 -6.024 10.716 1.00 96.75 98 VAL A C 1
ATOM 772 O O . VAL A 1 98 ? -25.803 -6.428 9.579 1.00 96.75 98 VAL A O 1
ATOM 775 N N . LYS A 1 99 ? -26.088 -6.601 11.806 1.00 96.25 99 LYS A N 1
ATOM 776 C CA . LYS A 1 99 ? -27.070 -7.697 11.729 1.00 96.25 99 LYS A CA 1
ATOM 777 C C . LYS A 1 99 ? -28.389 -7.244 11.100 1.00 96.25 99 LYS A C 1
ATOM 779 O O . LYS A 1 99 ? -28.979 -8.023 10.364 1.00 96.25 99 LYS A O 1
ATOM 784 N N . GLY A 1 100 ? -28.816 -6.000 11.318 1.00 96.50 100 GLY A N 1
ATOM 785 C CA . GLY A 1 100 ? -29.997 -5.434 10.661 1.00 96.50 100 GLY A CA 1
ATOM 786 C C . GLY A 1 100 ? -29.861 -5.389 9.136 1.00 96.50 100 GLY A C 1
ATOM 787 O O . GLY A 1 100 ? -30.806 -5.710 8.424 1.00 96.50 100 GLY A O 1
ATOM 788 N N . GLN A 1 101 ? -28.668 -5.065 8.625 1.00 96.31 101 GLN A N 1
ATOM 789 C CA . GLN A 1 101 ? -28.391 -5.067 7.181 1.00 96.31 101 GLN A CA 1
ATOM 790 C C . GLN A 1 101 ? -28.085 -6.462 6.619 1.00 96.31 101 GLN A C 1
ATOM 792 O O . GLN A 1 101 ? -28.419 -6.759 5.474 1.00 96.31 101 GLN A O 1
ATOM 797 N N . TYR A 1 102 ? -27.429 -7.318 7.407 1.00 96.06 102 TYR A N 1
ATOM 798 C CA . TYR A 1 102 ? -26.988 -8.648 6.984 1.00 96.06 102 TYR A CA 1
ATOM 799 C C . TYR A 1 102 ? -27.331 -9.716 8.036 1.00 96.06 102 TYR A C 1
ATOM 801 O O . TYR A 1 102 ? -26.419 -10.218 8.708 1.00 96.06 102 TYR A O 1
ATOM 809 N N . PRO A 1 103 ? -28.611 -10.124 8.150 1.00 94.75 103 PRO A N 1
ATOM 810 C CA . PRO A 1 103 ? -29.083 -11.002 9.228 1.00 94.75 103 PRO A CA 1
ATOM 811 C C . PRO A 1 103 ? -28.408 -12.376 9.265 1.00 94.75 103 PRO A C 1
ATOM 813 O O . PRO A 1 103 ? -28.219 -12.953 10.330 1.00 94.75 103 PRO A O 1
ATOM 816 N N . THR A 1 104 ? -27.993 -12.887 8.105 1.00 95.75 104 THR A N 1
ATOM 817 C CA . THR A 1 104 ? -27.342 -14.199 7.957 1.00 95.75 104 THR A CA 1
ATOM 818 C C . THR A 1 104 ? -25.856 -14.191 8.324 1.00 95.75 104 THR A C 1
ATOM 820 O O . THR A 1 104 ? -25.181 -15.213 8.228 1.00 95.75 104 THR A O 1
ATOM 823 N N . THR A 1 105 ? -25.299 -13.040 8.707 1.00 94.25 105 THR A N 1
ATOM 824 C CA . THR A 1 105 ? -23.878 -12.939 9.041 1.00 94.25 105 THR A CA 1
ATOM 825 C C . THR A 1 105 ? -23.595 -13.499 10.426 1.00 94.25 105 THR A C 1
ATOM 827 O O . THR A 1 105 ? -24.113 -13.007 11.425 1.00 94.25 105 THR A O 1
ATOM 830 N N . GLU A 1 106 ? -22.668 -14.453 10.489 1.00 94.31 106 GLU A N 1
ATOM 831 C CA . GLU A 1 106 ? -22.121 -14.954 11.747 1.00 94.31 106 GLU A CA 1
ATOM 832 C C . GLU A 1 106 ? -21.542 -13.828 12.609 1.00 94.31 106 GLU A C 1
ATOM 834 O O . GLU A 1 106 ? -20.747 -12.996 12.159 1.00 94.31 106 GLU A O 1
ATOM 839 N N . GLU A 1 107 ? -21.876 -13.845 13.895 1.00 93.25 107 GLU A N 1
ATOM 840 C CA . GLU A 1 107 ? -21.446 -12.809 14.831 1.00 93.25 107 GLU A CA 1
ATOM 841 C C . GLU A 1 107 ? -19.919 -12.723 14.969 1.00 93.25 107 GLU A C 1
ATOM 843 O O . GLU A 1 107 ? -19.375 -11.634 15.154 1.00 93.25 107 GLU A O 1
ATOM 848 N N . GLY A 1 108 ? -19.213 -13.847 14.804 1.00 93.50 108 GLY A N 1
ATOM 849 C CA . GLY A 1 108 ? -17.750 -13.886 14.789 1.00 93.50 108 GLY A CA 1
ATOM 850 C C . GLY A 1 108 ? -17.145 -12.996 13.699 1.00 93.50 108 GLY A C 1
ATOM 851 O O . GLY A 1 108 ? -16.212 -12.243 13.972 1.00 93.50 108 GLY A O 1
ATOM 852 N N . VAL A 1 109 ? -17.728 -12.993 12.495 1.00 94.75 109 VAL A N 1
ATOM 853 C CA . VAL A 1 109 ? -17.287 -12.148 11.370 1.00 94.75 109 VAL A CA 1
ATOM 854 C C . VAL A 1 109 ? -17.469 -10.665 11.699 1.00 94.75 109 VAL A C 1
ATOM 856 O O . VAL A 1 109 ? -16.587 -9.850 11.415 1.00 94.75 109 VAL A O 1
ATOM 859 N N . ILE A 1 110 ? -18.594 -10.309 12.326 1.00 95.81 110 ILE A N 1
ATOM 860 C CA . ILE A 1 110 ? -18.888 -8.928 12.730 1.00 95.81 110 ILE A CA 1
ATOM 861 C C . ILE A 1 110 ? -17.908 -8.482 13.816 1.00 95.81 110 ILE A C 1
ATOM 863 O O . ILE A 1 110 ? -17.281 -7.434 13.671 1.00 95.81 110 ILE A O 1
ATOM 867 N N . LYS A 1 111 ? -17.696 -9.304 14.853 1.00 95.44 111 LYS A N 1
ATOM 868 C CA . LYS A 1 111 ? -16.742 -9.033 15.941 1.00 95.44 111 LYS A CA 1
ATOM 869 C C . LYS A 1 111 ? -15.313 -8.859 15.426 1.00 95.44 111 LYS A C 1
ATOM 871 O O . LYS A 1 111 ? -14.649 -7.898 15.805 1.00 95.44 111 LYS A O 1
ATOM 876 N N . THR A 1 112 ? -14.855 -9.700 14.495 1.00 95.00 112 THR A N 1
ATOM 877 C CA . THR A 1 112 ? -13.547 -9.520 13.835 1.00 95.00 112 THR A CA 1
ATOM 878 C C . THR A 1 112 ? -13.486 -8.219 13.024 1.00 95.00 112 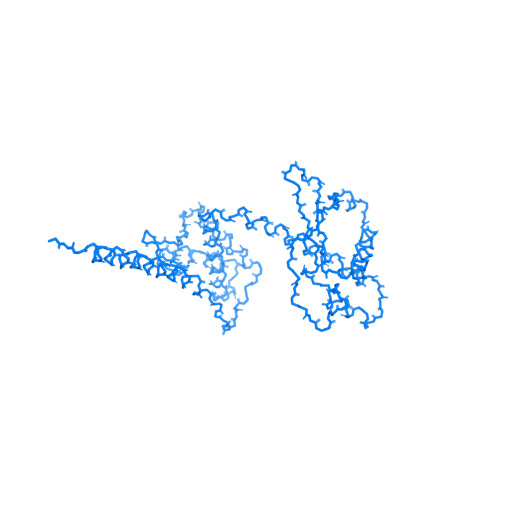THR A C 1
ATOM 880 O O . THR A 1 112 ? -12.454 -7.540 13.002 1.00 95.00 112 THR A O 1
ATOM 883 N N . GLY A 1 113 ? -14.586 -7.834 12.371 1.00 95.50 113 GLY A N 1
ATOM 884 C CA . GLY A 1 113 ? -14.704 -6.554 11.671 1.00 95.50 113 GLY A CA 1
ATOM 885 C C . GLY A 1 113 ? -14.584 -5.357 12.618 1.00 95.50 113 GLY A C 1
ATOM 886 O O . GLY A 1 113 ? -13.796 -4.446 12.351 1.00 95.50 113 GLY A O 1
ATOM 887 N N . ILE A 1 114 ? -15.307 -5.400 13.741 1.00 96.44 114 ILE A N 1
ATOM 888 C CA . ILE A 1 114 ? -15.261 -4.405 14.820 1.00 96.44 114 ILE A CA 1
ATOM 889 C C . ILE A 1 114 ? -13.840 -4.282 15.369 1.00 96.44 114 ILE A C 1
ATOM 891 O O . ILE A 1 114 ? -13.283 -3.187 15.381 1.00 96.44 114 ILE A O 1
ATOM 895 N N . GLU A 1 115 ? -13.218 -5.399 15.750 1.00 95.12 115 GLU A N 1
ATOM 896 C CA . GLU A 1 115 ? -11.851 -5.433 16.276 1.00 95.12 115 GLU A CA 1
ATOM 897 C C . GLU A 1 115 ? -10.847 -4.802 15.305 1.00 95.12 115 GLU A C 1
ATOM 899 O O . GLU A 1 115 ? -10.025 -3.965 15.687 1.00 95.12 115 GLU A O 1
ATOM 904 N N . THR A 1 116 ? -10.929 -5.175 14.025 1.00 94.12 116 THR A N 1
ATOM 905 C CA . THR A 1 116 ? -10.061 -4.630 12.975 1.00 94.12 116 THR A CA 1
ATOM 906 C C . THR A 1 116 ? -10.221 -3.114 12.866 1.00 94.12 116 THR A C 1
ATOM 908 O O . THR A 1 116 ? -9.233 -2.379 12.751 1.00 94.12 116 THR A O 1
ATOM 911 N N . TYR A 1 117 ? -11.463 -2.627 12.902 1.00 96.12 117 TYR A N 1
ATOM 912 C CA . TYR A 1 117 ? -11.741 -1.207 12.758 1.00 96.12 117 TYR A CA 1
ATOM 913 C C . TYR A 1 117 ? -11.335 -0.406 14.002 1.00 96.12 117 TYR A C 1
ATOM 915 O O . TYR A 1 117 ? -10.670 0.622 13.865 1.00 96.12 117 TYR A O 1
ATOM 923 N N . PHE A 1 118 ? -11.605 -0.921 15.203 1.00 95.69 118 PHE A N 1
ATOM 924 C CA . PHE A 1 118 ? -11.123 -0.358 16.465 1.00 95.69 118 PHE A CA 1
ATOM 925 C C . PHE A 1 118 ? -9.597 -0.220 16.470 1.00 95.69 118 PHE A C 1
ATOM 927 O O . PHE A 1 118 ? -9.070 0.863 16.725 1.00 95.69 118 PHE A O 1
ATOM 934 N N . ASN A 1 119 ? -8.874 -1.283 16.105 1.00 93.12 119 ASN A N 1
ATOM 935 C CA . ASN A 1 119 ? -7.413 -1.255 16.023 1.00 93.12 119 ASN A CA 1
ATOM 936 C C . ASN A 1 119 ? -6.909 -0.224 15.003 1.00 93.12 119 ASN A C 1
ATOM 938 O O . ASN A 1 119 ? -5.908 0.445 15.254 1.00 93.12 119 ASN A O 1
ATOM 942 N N . THR A 1 120 ? -7.623 -0.042 13.888 1.00 93.25 120 THR A N 1
ATOM 943 C CA . THR A 1 120 ? -7.310 0.999 12.896 1.00 93.25 120 THR A CA 1
ATOM 944 C C . THR A 1 120 ? -7.467 2.403 13.490 1.00 93.25 120 THR A C 1
ATOM 946 O O . THR A 1 120 ? -6.585 3.247 13.320 1.00 93.25 120 THR A O 1
ATOM 949 N N . ILE A 1 121 ? -8.560 2.666 14.217 1.00 93.38 121 ILE A N 1
ATOM 950 C CA . ILE A 1 121 ? -8.797 3.956 14.887 1.00 93.38 121 ILE A CA 1
ATOM 951 C C . ILE A 1 121 ? -7.734 4.213 15.953 1.00 93.38 121 ILE A C 1
ATOM 953 O O . ILE A 1 121 ? -7.150 5.297 15.984 1.00 93.38 121 ILE A O 1
ATOM 957 N N . LYS A 1 122 ? -7.447 3.209 16.782 1.00 92.75 122 LYS A N 1
ATOM 958 C CA . LYS A 1 122 ? -6.424 3.268 17.825 1.00 92.75 122 LYS A CA 1
ATOM 959 C C . LYS A 1 122 ? -5.045 3.592 17.249 1.00 92.75 122 LYS A C 1
ATOM 961 O O . LYS A 1 122 ? -4.385 4.503 17.735 1.00 92.75 122 LYS A O 1
ATOM 966 N N . GLN A 1 123 ? -4.621 2.885 16.200 1.00 90.56 123 GLN A N 1
ATOM 967 C CA . GLN A 1 123 ? -3.341 3.148 15.533 1.00 90.56 123 GLN A CA 1
ATOM 968 C C . GLN A 1 123 ? -3.285 4.559 14.949 1.00 90.56 123 GLN A C 1
ATOM 970 O O . GLN A 1 123 ? -2.264 5.231 15.069 1.00 90.56 123 GLN A O 1
ATOM 975 N N . ARG A 1 124 ? -4.379 5.031 14.340 1.00 90.56 124 ARG A N 1
ATOM 976 C CA . ARG A 1 124 ? -4.459 6.394 13.806 1.00 90.56 124 ARG A CA 1
ATOM 977 C C . ARG A 1 124 ? -4.289 7.444 14.904 1.00 90.56 124 ARG A C 1
ATOM 979 O O . ARG A 1 124 ? -3.474 8.338 14.716 1.00 90.56 124 ARG A O 1
ATOM 986 N N . ARG A 1 125 ? -4.992 7.304 16.034 1.00 91.00 125 ARG A N 1
ATOM 987 C CA . ARG A 1 125 ? -4.853 8.211 17.187 1.00 91.00 125 ARG A CA 1
ATOM 988 C C . ARG A 1 125 ? -3.436 8.184 17.753 1.00 91.00 125 ARG A C 1
ATOM 990 O O . ARG A 1 125 ? -2.843 9.236 17.927 1.00 91.00 125 ARG A O 1
ATOM 997 N N . GLN A 1 126 ? -2.844 7.000 17.917 1.00 90.06 126 GLN A N 1
ATOM 998 C CA . GLN A 1 126 ? -1.455 6.891 18.375 1.00 90.06 126 GLN A CA 1
ATOM 999 C C . GLN A 1 126 ? -0.474 7.585 17.417 1.00 90.06 126 GLN A C 1
ATOM 1001 O O . GLN A 1 126 ? 0.444 8.261 17.857 1.00 90.06 126 GLN A O 1
ATOM 1006 N N . MET A 1 127 ? -0.654 7.449 16.100 1.00 91.06 127 MET A N 1
ATOM 1007 C CA . MET A 1 127 ? 0.199 8.144 15.125 1.00 91.06 127 MET A CA 1
ATOM 1008 C C . MET A 1 127 ? 0.005 9.664 15.127 1.00 91.06 127 MET A C 1
ATOM 1010 O O . MET A 1 127 ? 0.924 10.384 14.731 1.00 91.06 127 MET A O 1
ATOM 1014 N N . GLU A 1 128 ? -1.186 10.138 15.493 1.00 91.44 128 GLU A N 1
ATOM 1015 C CA . GLU A 1 128 ? -1.484 11.559 15.686 1.00 91.44 128 GLU A CA 1
ATOM 1016 C C . GLU A 1 128 ? -0.810 12.083 16.956 1.00 91.44 128 GLU A C 1
ATOM 1018 O O . GLU A 1 128 ? -0.084 13.068 16.867 1.00 91.44 128 GLU A O 1
ATOM 1023 N N . GLU A 1 129 ? -0.950 11.375 18.081 1.00 89.94 129 GLU A N 1
ATOM 1024 C CA . GLU A 1 129 ? -0.274 11.677 19.353 1.00 89.94 129 GLU A CA 1
ATOM 1025 C C . GLU A 1 129 ? 1.257 11.692 19.197 1.00 89.94 129 GLU A C 1
ATOM 1027 O O . GLU A 1 129 ? 1.923 12.613 19.656 1.00 89.94 129 GLU A O 1
ATOM 1032 N N . ASP A 1 130 ? 1.819 10.717 18.478 1.00 91.62 130 ASP A N 1
ATOM 1033 C CA . ASP A 1 130 ? 3.259 10.620 18.216 1.00 91.62 130 ASP A CA 1
ATOM 1034 C C . ASP A 1 130 ? 3.776 11.659 17.194 1.00 91.62 130 ASP A C 1
ATOM 1036 O O . ASP A 1 130 ? 4.969 11.666 16.880 1.00 91.62 130 ASP A O 1
ATOM 1040 N N . GLY A 1 131 ? 2.903 12.444 16.549 1.00 91.56 131 GLY A N 1
ATOM 1041 C CA . GLY A 1 131 ? 3.284 13.347 15.452 1.00 91.56 131 GLY A CA 1
ATOM 1042 C C . GLY A 1 131 ? 3.785 12.639 14.177 1.00 91.56 131 GLY A C 1
ATOM 1043 O O . GLY A 1 131 ? 4.298 13.269 13.251 1.00 91.56 131 GLY A O 1
ATOM 1044 N N . LYS A 1 132 ? 3.629 11.312 14.073 1.00 93.25 132 LYS A N 1
ATOM 1045 C CA . LYS A 1 132 ? 4.155 10.484 12.967 1.00 93.25 132 LYS A CA 1
ATOM 1046 C C . LYS A 1 132 ? 3.235 10.427 11.745 1.00 93.25 132 LYS A C 1
ATOM 1048 O O . LYS A 1 132 ? 3.644 9.899 10.706 1.00 93.25 132 LYS A O 1
ATOM 1053 N N . LYS A 1 133 ? 2.015 10.971 11.824 1.00 91.06 133 LYS A N 1
ATOM 1054 C CA . LYS A 1 133 ? 1.007 10.918 10.745 1.00 91.06 133 LYS A CA 1
ATOM 1055 C C . LYS A 1 133 ? 1.523 11.454 9.406 1.00 91.06 133 LYS A C 1
ATOM 1057 O O . LYS A 1 133 ? 1.358 10.790 8.383 1.00 91.06 133 LYS A O 1
ATOM 1062 N N . ALA A 1 134 ? 2.196 12.606 9.400 1.00 89.62 134 ALA A N 1
ATOM 1063 C CA . ALA A 1 134 ? 2.732 13.201 8.173 1.00 89.62 134 ALA A CA 1
ATOM 1064 C C . ALA A 1 134 ? 3.809 12.312 7.521 1.00 89.62 134 ALA A C 1
ATOM 1066 O O . ALA A 1 134 ? 3.758 12.035 6.321 1.00 89.62 134 ALA A O 1
ATOM 1067 N N . SER A 1 135 ? 4.739 11.784 8.326 1.00 90.75 135 SER A N 1
ATOM 1068 C CA . SER A 1 135 ? 5.782 10.856 7.867 1.00 90.75 135 SER A CA 1
ATOM 1069 C C . SER A 1 135 ? 5.189 9.555 7.317 1.00 90.75 135 SER A C 1
ATOM 1071 O O . SER A 1 135 ? 5.587 9.090 6.247 1.00 90.75 135 SER A O 1
ATOM 1073 N N . HIS A 1 136 ? 4.188 8.989 7.997 1.00 91.19 136 HIS A N 1
ATOM 1074 C CA . HIS A 1 136 ? 3.470 7.807 7.525 1.00 91.19 136 HIS A CA 1
ATOM 1075 C C . HIS A 1 136 ? 2.765 8.062 6.186 1.00 91.19 136 HIS A C 1
ATOM 1077 O O . HIS A 1 136 ? 2.942 7.290 5.243 1.00 91.19 136 HIS A O 1
ATOM 1083 N N . ASN A 1 137 ? 2.022 9.165 6.066 1.00 90.31 137 ASN A N 1
ATOM 1084 C CA . ASN A 1 137 ? 1.339 9.530 4.824 1.00 90.31 137 ASN A CA 1
ATOM 1085 C C . ASN A 1 137 ? 2.335 9.693 3.673 1.00 90.31 137 ASN A C 1
ATOM 1087 O O . ASN A 1 137 ? 2.129 9.128 2.599 1.00 90.31 137 ASN A O 1
ATOM 1091 N N . ARG A 1 138 ? 3.467 10.366 3.918 1.00 90.62 138 ARG A N 1
ATOM 1092 C CA . ARG A 1 138 ? 4.556 10.480 2.942 1.00 90.62 138 ARG A CA 1
ATOM 1093 C C . ARG A 1 138 ? 5.072 9.103 2.514 1.00 90.62 138 ARG A C 1
ATOM 1095 O O . ARG A 1 138 ? 5.166 8.835 1.318 1.00 90.62 138 ARG A O 1
ATOM 1102 N N . LYS A 1 139 ? 5.342 8.195 3.460 1.00 91.31 139 LYS A N 1
ATOM 1103 C CA . LYS A 1 139 ? 5.763 6.812 3.160 1.00 91.31 139 LYS A CA 1
ATOM 1104 C C . LYS A 1 139 ? 4.726 6.065 2.318 1.00 91.31 139 LYS A C 1
ATOM 1106 O O . LYS A 1 139 ? 5.106 5.401 1.356 1.00 91.31 139 LYS A O 1
ATOM 1111 N N . MET A 1 140 ? 3.437 6.194 2.635 1.00 92.31 140 MET A N 1
ATOM 1112 C CA . MET A 1 140 ? 2.350 5.552 1.886 1.00 92.31 140 MET A CA 1
ATOM 1113 C C . MET A 1 140 ? 2.215 6.098 0.465 1.00 92.31 140 MET A C 1
ATOM 1115 O O . MET A 1 140 ? 2.048 5.316 -0.470 1.00 92.31 140 MET A O 1
ATOM 1119 N N . VAL A 1 141 ? 2.363 7.410 0.271 1.00 90.88 141 VAL A N 1
ATOM 1120 C CA . VAL A 1 141 ? 2.387 8.025 -1.065 1.00 90.88 141 VAL A CA 1
ATOM 1121 C C . VAL A 1 141 ? 3.551 7.470 -1.889 1.00 90.88 141 VAL A C 1
ATOM 1123 O O . VAL A 1 141 ? 3.348 7.018 -3.018 1.00 90.88 141 VAL A O 1
ATOM 1126 N N . LEU A 1 142 ? 4.761 7.430 -1.323 1.00 91.62 142 LEU A N 1
ATOM 1127 C CA . LEU A 1 142 ? 5.940 6.888 -2.007 1.00 91.62 142 LEU A CA 1
ATOM 1128 C C . LEU A 1 142 ? 5.787 5.398 -2.330 1.00 91.62 142 LEU A C 1
ATOM 1130 O O . LEU A 1 142 ? 6.107 4.970 -3.442 1.00 91.62 142 LEU A O 1
ATOM 1134 N N . TYR A 1 143 ? 5.264 4.611 -1.389 1.00 93.50 143 TYR A N 1
ATOM 1135 C CA . TYR A 1 143 ? 4.953 3.200 -1.604 1.00 93.50 143 TYR A CA 1
ATOM 1136 C C . TYR A 1 143 ? 3.936 3.023 -2.737 1.00 93.50 143 TYR A C 1
ATOM 1138 O O . TYR A 1 143 ? 4.176 2.252 -3.665 1.00 93.50 143 TYR A O 1
ATOM 1146 N N . GLY A 1 144 ? 2.843 3.791 -2.724 1.00 92.75 144 GLY A N 1
ATOM 1147 C CA . GLY A 1 144 ? 1.818 3.766 -3.767 1.00 92.75 144 GLY A CA 1
ATOM 1148 C C . GLY A 1 144 ? 2.376 4.108 -5.150 1.00 92.75 144 GLY A C 1
ATOM 1149 O O . GLY A 1 144 ? 2.052 3.437 -6.132 1.00 92.75 144 GLY A O 1
ATOM 1150 N N . ARG A 1 145 ? 3.280 5.093 -5.239 1.00 93.12 145 ARG A N 1
ATOM 1151 C CA . ARG A 1 145 ? 3.982 5.444 -6.487 1.00 93.12 145 ARG A CA 1
ATOM 1152 C C . ARG A 1 145 ? 4.852 4.290 -6.992 1.00 93.12 145 ARG A C 1
ATOM 1154 O O . ARG A 1 145 ? 4.762 3.939 -8.171 1.00 93.12 145 ARG A O 1
ATOM 1161 N N . LYS A 1 146 ? 5.643 3.658 -6.116 1.00 94.12 146 LYS A N 1
ATOM 1162 C CA . LYS A 1 146 ? 6.454 2.474 -6.466 1.00 94.12 146 LYS A CA 1
ATOM 1163 C C . LYS A 1 146 ? 5.585 1.304 -6.916 1.00 94.12 146 LYS A C 1
ATOM 1165 O O . LYS A 1 146 ? 5.871 0.695 -7.943 1.00 94.12 146 LYS A O 1
ATOM 1170 N N . ASN A 1 147 ? 4.500 1.031 -6.198 1.00 95.56 147 ASN A N 1
ATOM 1171 C CA . ASN A 1 147 ? 3.578 -0.045 -6.539 1.00 95.56 147 ASN A CA 1
ATOM 1172 C C . ASN A 1 147 ? 2.887 0.202 -7.891 1.00 95.56 147 ASN A C 1
ATOM 1174 O O . ASN A 1 147 ? 2.760 -0.706 -8.704 1.00 95.56 147 ASN A O 1
ATOM 1178 N N . ARG A 1 148 ? 2.522 1.453 -8.200 1.00 94.00 148 ARG A N 1
ATOM 1179 C CA . ARG A 1 148 ? 1.991 1.815 -9.522 1.00 94.00 148 ARG A CA 1
ATOM 1180 C C . ARG A 1 148 ? 3.024 1.595 -10.632 1.00 94.00 148 ARG A C 1
ATOM 1182 O O . ARG A 1 148 ? 2.676 1.052 -11.676 1.00 94.00 148 ARG A O 1
ATOM 1189 N N . LYS A 1 149 ? 4.295 1.975 -10.423 1.00 94.69 149 LYS A N 1
ATOM 1190 C CA . LYS A 1 149 ? 5.382 1.668 -11.379 1.00 94.69 149 LYS A CA 1
ATOM 1191 C C . LYS A 1 149 ? 5.505 0.164 -11.613 1.00 94.69 149 LYS A C 1
ATOM 1193 O O . LYS A 1 149 ? 5.581 -0.255 -12.765 1.00 94.69 149 LYS A O 1
ATOM 1198 N N . LEU A 1 150 ? 5.497 -0.615 -10.533 1.00 95.94 150 LEU A N 1
ATOM 1199 C CA . LEU A 1 150 ? 5.556 -2.072 -10.563 1.00 95.94 150 LEU A CA 1
ATOM 1200 C C . LEU A 1 150 ? 4.413 -2.653 -11.406 1.00 95.94 150 LEU A C 1
ATOM 1202 O O . LEU A 1 150 ? 4.670 -3.341 -12.388 1.00 95.94 150 LEU A O 1
ATOM 1206 N N . GLN A 1 151 ? 3.166 -2.300 -11.091 1.00 96.19 151 GLN A N 1
ATOM 1207 C CA . GLN A 1 151 ? 1.985 -2.765 -11.825 1.00 96.19 151 GLN A CA 1
ATOM 1208 C C . GLN A 1 151 ? 2.031 -2.386 -13.310 1.00 96.19 151 GLN A C 1
ATOM 1210 O O . GLN A 1 151 ? 1.720 -3.212 -14.165 1.00 96.19 151 GLN A O 1
ATOM 1215 N N . ASN A 1 152 ? 2.455 -1.163 -13.639 1.00 95.56 152 ASN A N 1
ATOM 1216 C CA . ASN A 1 152 ? 2.593 -0.726 -15.031 1.00 95.56 152 ASN A CA 1
ATOM 1217 C C . ASN A 1 152 ? 3.647 -1.547 -15.790 1.00 95.56 152 ASN A C 1
ATOM 1219 O O . ASN A 1 152 ? 3.443 -1.885 -16.953 1.00 95.56 152 ASN A O 1
ATOM 1223 N N . ARG A 1 153 ? 4.765 -1.880 -15.132 1.00 96.25 153 ARG A N 1
ATOM 1224 C CA . ARG A 1 153 ? 5.837 -2.712 -15.699 1.00 96.25 153 ARG A CA 1
ATOM 1225 C C . ARG A 1 153 ? 5.385 -4.157 -15.892 1.00 96.25 153 ARG A C 1
ATOM 1227 O O . ARG A 1 153 ? 5.622 -4.698 -16.964 1.00 96.25 153 ARG A O 1
ATOM 1234 N N . VAL A 1 154 ? 4.674 -4.737 -14.922 1.00 95.44 154 VAL A N 1
ATOM 1235 C CA . VAL A 1 154 ? 4.069 -6.077 -15.045 1.00 95.44 154 VAL A CA 1
ATOM 1236 C C . VAL A 1 154 ? 3.086 -6.121 -16.218 1.00 95.44 154 VAL A C 1
ATOM 1238 O O . VAL A 1 154 ? 3.208 -6.986 -17.078 1.00 95.44 154 VAL A O 1
ATOM 1241 N N . LYS A 1 155 ? 2.185 -5.135 -16.335 1.00 94.62 155 LYS A N 1
ATOM 1242 C CA . LYS A 1 155 ? 1.259 -5.035 -17.479 1.00 94.62 155 LYS A CA 1
ATOM 1243 C C . LYS A 1 155 ? 1.995 -4.941 -18.820 1.00 94.62 155 LYS A C 1
ATOM 1245 O O . LYS A 1 155 ? 1.626 -5.607 -19.783 1.00 94.62 155 LYS A O 1
ATOM 1250 N N . ALA A 1 156 ? 3.048 -4.125 -18.895 1.00 96.38 156 ALA A N 1
ATOM 1251 C CA . ALA A 1 156 ? 3.845 -3.989 -20.113 1.00 96.38 156 ALA A CA 1
ATOM 1252 C C . ALA A 1 156 ? 4.625 -5.263 -20.466 1.00 96.38 156 ALA A C 1
ATOM 1254 O O . ALA A 1 156 ? 4.796 -5.546 -21.655 1.00 96.38 156 ALA A O 1
ATOM 1255 N N . LEU A 1 157 ? 5.089 -6.005 -19.454 1.00 94.94 157 LEU A N 1
ATOM 1256 C CA . LEU A 1 157 ? 5.776 -7.284 -19.612 1.00 94.94 157 LEU A CA 1
ATOM 1257 C C . LEU A 1 157 ? 4.827 -8.345 -20.172 1.00 94.94 157 LEU A C 1
ATOM 1259 O O . LEU A 1 157 ? 5.139 -8.923 -21.207 1.00 94.94 157 LEU A O 1
ATOM 1263 N N . GLN A 1 158 ? 3.645 -8.503 -19.573 1.00 93.12 158 GLN A N 1
ATOM 1264 C CA . GLN A 1 158 ? 2.604 -9.422 -20.055 1.00 93.12 158 GLN A CA 1
ATOM 1265 C C . GLN A 1 158 ? 2.201 -9.105 -21.504 1.00 93.12 158 GLN A C 1
ATOM 1267 O O . GLN A 1 158 ? 2.001 -9.987 -22.332 1.00 93.12 158 GLN A O 1
ATOM 1272 N N . ALA A 1 159 ? 2.171 -7.820 -21.871 1.00 94.19 159 ALA A N 1
ATOM 1273 C CA . ALA A 1 159 ? 1.916 -7.404 -23.247 1.00 94.19 159 ALA A CA 1
ATOM 1274 C C . ALA A 1 159 ? 3.104 -7.628 -24.213 1.00 94.19 159 ALA A C 1
ATOM 1276 O O . ALA A 1 159 ? 2.987 -7.330 -25.405 1.00 94.19 159 ALA A O 1
ATOM 1277 N N . LYS A 1 160 ? 4.291 -8.038 -23.739 1.00 92.00 160 LYS A N 1
ATOM 1278 C CA . LYS A 1 160 ? 5.519 -8.188 -24.543 1.00 92.00 160 LYS A CA 1
ATOM 1279 C C . LYS A 1 160 ? 5.680 -9.536 -25.234 1.00 92.00 160 LYS A C 1
ATOM 1281 O O . LYS A 1 160 ? 6.521 -9.574 -26.119 1.00 92.00 160 LYS A O 1
ATOM 1286 N N . LYS A 1 161 ? 4.815 -10.528 -24.984 1.00 91.81 161 LYS A N 1
ATOM 1287 C CA . LYS A 1 161 ? 4.846 -11.848 -25.651 1.00 91.81 161 LYS A CA 1
ATOM 1288 C C . LYS A 1 161 ? 6.282 -12.383 -25.762 1.00 91.81 161 LYS A C 1
ATOM 1290 O O . LYS A 1 161 ? 6.834 -12.492 -26.853 1.00 91.81 161 LYS A O 1
ATOM 1295 N N . LEU A 1 162 ? 6.908 -12.602 -24.612 1.00 93.75 162 LEU A N 1
ATOM 1296 C CA . LEU A 1 162 ? 8.260 -13.147 -24.528 1.00 93.75 162 LEU A CA 1
ATOM 1297 C C . LEU A 1 162 ? 8.214 -14.677 -24.459 1.00 93.75 162 LEU A C 1
ATOM 1299 O O . LEU A 1 162 ? 7.156 -15.239 -24.172 1.00 93.75 162 LEU A O 1
ATOM 1303 N N . PRO A 1 163 ? 9.348 -15.360 -24.678 1.00 96.00 163 PRO A N 1
ATOM 1304 C CA . PRO A 1 163 ? 9.476 -16.760 -24.300 1.00 96.00 163 PRO A CA 1
ATOM 1305 C C . PRO A 1 163 ? 9.178 -16.949 -22.805 1.00 96.00 163 PRO A C 1
ATOM 1307 O O . PRO A 1 163 ? 9.634 -16.152 -21.982 1.00 96.00 163 PRO A O 1
ATOM 1310 N N . VAL A 1 164 ? 8.471 -18.029 -22.450 1.00 93.69 164 VAL A N 1
ATOM 1311 C CA . VAL A 1 164 ? 8.028 -18.320 -21.067 1.00 93.69 164 VAL A CA 1
ATOM 1312 C C . VAL A 1 164 ? 9.190 -18.263 -20.069 1.00 93.69 164 VAL A C 1
ATOM 1314 O O . VAL A 1 164 ? 9.079 -17.647 -19.015 1.00 93.69 164 VAL A O 1
ATOM 1317 N N . SER A 1 165 ? 10.348 -18.819 -20.439 1.00 93.88 165 SER A N 1
ATOM 1318 C CA . SER A 1 165 ? 11.549 -18.810 -19.592 1.00 93.88 165 SER A CA 1
ATOM 1319 C C . SER A 1 165 ? 12.037 -17.392 -19.252 1.00 93.88 165 SER A C 1
ATOM 1321 O O . SER A 1 165 ? 12.395 -17.106 -18.105 1.00 93.88 165 SER A O 1
ATOM 1323 N N . GLU A 1 166 ? 12.024 -16.477 -20.225 1.00 93.62 166 GLU A N 1
ATOM 1324 C CA . GLU A 1 166 ? 12.429 -15.087 -20.001 1.00 93.62 166 GLU A CA 1
ATOM 1325 C C . GLU A 1 166 ? 11.382 -14.315 -19.202 1.00 93.62 166 GLU A C 1
ATOM 1327 O O . GLU A 1 166 ? 11.733 -13.528 -18.319 1.00 93.62 166 GLU A O 1
ATOM 1332 N N . GLU A 1 167 ? 10.101 -14.542 -19.499 1.00 93.44 167 GLU A N 1
ATOM 1333 C CA . GLU A 1 167 ? 8.997 -13.936 -18.764 1.00 93.44 167 GLU A CA 1
ATOM 1334 C C . GLU A 1 167 ? 9.051 -14.321 -17.283 1.00 93.44 167 GLU A C 1
ATOM 1336 O O . GLU A 1 167 ? 9.021 -13.432 -16.432 1.00 93.44 167 GLU A O 1
ATOM 1341 N N . ASP A 1 168 ? 9.253 -15.600 -16.965 1.00 93.25 168 ASP A N 1
ATOM 1342 C CA . ASP A 1 168 ? 9.372 -16.088 -15.589 1.00 93.25 168 ASP A CA 1
ATOM 1343 C C . ASP A 1 168 ? 10.581 -15.491 -14.865 1.00 93.25 168 ASP A C 1
ATOM 1345 O O . ASP A 1 168 ? 10.472 -15.034 -13.719 1.00 93.25 168 ASP A O 1
ATOM 1349 N N . LYS A 1 169 ? 11.743 -15.443 -15.533 1.00 94.12 169 LYS A N 1
ATOM 1350 C CA . LYS A 1 169 ? 12.954 -14.805 -14.993 1.00 94.12 169 LYS A CA 1
ATOM 1351 C C . LYS A 1 169 ? 12.687 -13.340 -14.637 1.00 94.12 169 LYS A C 1
ATOM 1353 O O . LYS A 1 169 ? 13.084 -12.873 -13.566 1.00 94.12 169 LYS A O 1
ATOM 1358 N N . LEU A 1 170 ? 11.990 -12.616 -15.510 1.00 94.12 170 LEU A N 1
ATOM 1359 C CA . LEU A 1 170 ? 11.656 -11.210 -15.309 1.00 94.12 170 LEU A CA 1
ATOM 1360 C C . LEU A 1 170 ? 10.569 -11.007 -14.259 1.00 94.12 170 LEU A C 1
ATOM 1362 O O . LEU A 1 170 ? 10.700 -10.109 -13.435 1.00 94.12 170 LEU A O 1
ATOM 1366 N N . MET A 1 171 ? 9.537 -11.842 -14.225 1.00 93.12 171 MET A N 1
ATOM 1367 C CA . MET A 1 171 ? 8.476 -11.779 -13.219 1.00 93.12 171 MET A CA 1
ATOM 1368 C C . MET A 1 171 ? 9.026 -12.013 -11.810 1.00 93.12 171 MET A C 1
ATOM 1370 O O . MET A 1 171 ? 8.651 -11.301 -10.878 1.00 93.12 171 MET A O 1
ATOM 1374 N N . LYS A 1 172 ? 9.992 -12.928 -11.653 1.00 93.56 172 LYS A N 1
ATOM 1375 C CA . LYS A 1 172 ? 10.722 -13.122 -10.387 1.00 93.56 172 LYS A CA 1
ATOM 1376 C C . LYS A 1 172 ? 11.561 -11.901 -9.999 1.00 93.56 172 LYS A C 1
ATOM 1378 O O . LYS A 1 172 ? 11.715 -11.619 -8.807 1.00 93.56 172 LYS A O 1
ATOM 1383 N N . ALA A 1 173 ? 12.100 -11.181 -10.982 1.00 95.00 173 ALA A N 1
ATOM 1384 C CA . ALA A 1 173 ? 12.926 -9.997 -10.772 1.00 95.00 173 ALA A CA 1
ATOM 1385 C C . ALA A 1 173 ? 12.117 -8.700 -10.615 1.00 95.00 173 ALA A C 1
ATOM 1387 O O . ALA A 1 173 ? 12.597 -7.767 -9.991 1.00 95.00 173 ALA A O 1
ATOM 1388 N N . ILE A 1 174 ? 10.897 -8.584 -11.138 1.00 94.06 174 ILE A N 1
ATOM 1389 C CA . ILE A 1 174 ? 10.084 -7.362 -11.056 1.00 94.06 174 ILE A CA 1
ATOM 1390 C C . ILE A 1 174 ? 9.411 -7.294 -9.673 1.00 94.06 174 ILE A C 1
ATOM 1392 O O . ILE A 1 174 ? 8.273 -7.705 -9.472 1.00 94.06 174 ILE A O 1
ATOM 1396 N N . LYS A 1 175 ? 10.143 -6.757 -8.690 1.00 95.06 175 LYS A N 1
ATOM 1397 C CA . LYS A 1 175 ? 9.691 -6.557 -7.300 1.00 95.06 175 LYS A CA 1
ATOM 1398 C C . LYS A 1 175 ? 9.721 -5.087 -6.901 1.00 95.06 175 LYS A C 1
ATOM 1400 O O . LYS A 1 175 ? 10.461 -4.287 -7.473 1.00 95.06 175 LYS A O 1
ATOM 1405 N N . ILE A 1 176 ? 8.941 -4.732 -5.877 1.00 94.62 176 ILE A N 1
ATOM 1406 C CA . ILE A 1 176 ? 8.849 -3.350 -5.382 1.00 94.62 176 ILE A CA 1
ATOM 1407 C C . ILE A 1 176 ? 10.201 -2.795 -4.911 1.00 94.62 176 ILE A C 1
ATOM 1409 O O . ILE A 1 176 ? 10.472 -1.603 -5.077 1.00 94.62 176 ILE A O 1
ATOM 1413 N N . ASP A 1 177 ? 11.072 -3.657 -4.386 1.00 94.06 177 ASP A N 1
ATOM 1414 C CA . ASP A 1 177 ? 12.382 -3.262 -3.871 1.00 94.06 177 ASP A CA 1
ATOM 1415 C C . ASP A 1 177 ? 13.286 -2.701 -4.968 1.00 94.06 177 ASP A C 1
ATOM 1417 O O . ASP A 1 177 ? 14.009 -1.734 -4.721 1.00 94.06 177 ASP A O 1
ATOM 1421 N N . PHE A 1 178 ? 13.142 -3.205 -6.194 1.00 95.12 178 PHE A N 1
ATOM 1422 C CA . PHE A 1 178 ? 13.896 -2.776 -7.370 1.00 95.12 178 PHE A CA 1
ATOM 1423 C C . PHE A 1 178 ? 13.250 -1.600 -8.122 1.00 95.12 178 PHE A C 1
ATOM 1425 O O . PHE A 1 178 ? 13.682 -1.220 -9.209 1.00 95.12 178 PHE A O 1
ATOM 1432 N N . MET A 1 179 ? 12.182 -1.010 -7.577 1.00 95.75 179 MET A N 1
ATOM 1433 C CA . MET A 1 179 ? 11.562 0.185 -8.149 1.00 95.75 179 MET A CA 1
ATOM 1434 C C . MET A 1 179 ? 12.249 1.447 -7.616 1.00 95.75 179 MET A C 1
ATOM 1436 O O . MET A 1 179 ? 12.401 1.620 -6.401 1.00 95.75 179 MET A O 1
ATOM 1440 N N . SER A 1 180 ? 12.594 2.371 -8.517 1.00 94.94 180 SER A N 1
ATOM 1441 C CA . SER A 1 180 ? 13.060 3.716 -8.159 1.00 94.94 180 SER A CA 1
ATOM 1442 C C . SER A 1 180 ? 11.969 4.511 -7.434 1.00 94.94 180 SER A C 1
ATOM 1444 O O . SER A 1 180 ? 10.776 4.379 -7.741 1.00 94.94 180 SER A O 1
ATOM 1446 N N . SER A 1 181 ? 12.355 5.352 -6.469 1.00 93.00 181 SER A N 1
ATOM 1447 C CA . SER A 1 181 ? 11.418 6.277 -5.817 1.00 93.00 181 SER A CA 1
ATOM 1448 C C . SER A 1 181 ? 11.087 7.459 -6.732 1.00 93.00 181 SER A C 1
ATOM 1450 O O . SER A 1 181 ? 11.944 7.914 -7.483 1.00 93.00 181 SER A O 1
ATOM 1452 N N . ASP A 1 182 ? 9.830 7.908 -6.672 1.00 92.19 182 ASP A N 1
ATOM 1453 C CA . ASP A 1 182 ? 9.363 9.177 -7.248 1.00 92.19 182 ASP A CA 1
ATOM 1454 C C . ASP A 1 182 ? 9.020 10.107 -6.081 1.00 92.19 182 ASP A C 1
ATOM 1456 O O . ASP A 1 182 ? 7.946 9.974 -5.479 1.00 92.1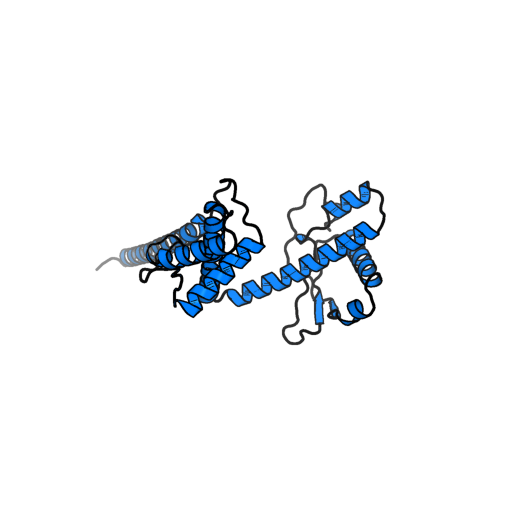9 182 ASP A O 1
ATOM 1460 N N . ASP A 1 183 ? 9.927 11.018 -5.754 1.00 88.62 183 ASP A N 1
ATOM 1461 C CA . ASP A 1 183 ? 9.719 12.035 -4.725 1.00 88.62 183 ASP A CA 1
ATOM 1462 C C . ASP A 1 183 ? 9.087 13.283 -5.360 1.00 88.62 183 ASP A C 1
ATOM 1464 O O . ASP A 1 183 ? 9.353 13.595 -6.519 1.00 88.62 183 ASP A O 1
ATOM 1468 N N . SER A 1 184 ? 8.197 13.965 -4.637 1.00 83.31 184 SER A N 1
ATOM 1469 C CA . SER A 1 184 ? 7.772 15.313 -5.038 1.00 83.31 184 SER A CA 1
ATOM 1470 C C . SER A 1 184 ? 8.828 16.293 -4.555 1.00 83.31 184 SER A C 1
ATOM 1472 O O . SER A 1 184 ? 9.307 16.138 -3.427 1.00 83.31 184 SER A O 1
ATOM 1474 N N . ASP A 1 185 ? 9.195 17.253 -5.399 1.00 71.75 185 ASP A N 1
ATOM 1475 C CA . ASP A 1 185 ? 9.935 18.410 -4.910 1.00 71.75 185 ASP A CA 1
ATOM 1476 C C . ASP A 1 185 ? 9.026 19.191 -3.956 1.00 71.75 185 ASP A C 1
ATOM 1478 O O . ASP A 1 185 ? 7.810 19.213 -4.158 1.00 71.75 185 ASP A O 1
ATOM 1482 N N . SER A 1 186 ? 9.573 19.750 -2.879 1.00 61.19 186 SER A N 1
ATOM 1483 C CA . SER A 1 186 ? 8.763 20.314 -1.788 1.00 61.19 186 SER A CA 1
ATOM 1484 C C . SER A 1 186 ? 7.946 21.542 -2.191 1.00 61.19 186 SER A C 1
ATOM 1486 O O . SER A 1 186 ? 7.058 21.926 -1.436 1.00 61.19 186 SER A O 1
ATOM 1488 N N . GLU A 1 187 ? 8.205 22.118 -3.367 1.00 58.75 187 GLU A N 1
ATOM 1489 C CA . GLU A 1 187 ? 7.564 23.355 -3.830 1.00 58.75 187 GLU A CA 1
ATOM 1490 C C . GLU A 1 187 ? 6.745 23.204 -5.124 1.00 58.75 187 GLU A C 1
ATOM 1492 O O . GLU A 1 187 ? 5.862 24.018 -5.379 1.00 58.75 187 GLU A O 1
ATOM 1497 N N . ASP A 1 188 ? 6.965 22.152 -5.924 1.00 69.94 188 ASP A N 1
ATOM 1498 C CA . ASP A 1 188 ? 6.256 21.939 -7.195 1.00 69.94 188 ASP A CA 1
ATOM 1499 C C . ASP A 1 188 ? 5.705 20.508 -7.296 1.00 69.94 188 ASP A C 1
ATOM 1501 O O . ASP A 1 188 ? 6.387 19.562 -7.704 1.00 69.94 188 ASP A O 1
ATOM 1505 N N . GLU A 1 189 ? 4.421 20.335 -6.965 1.00 69.31 189 GLU A N 1
ATOM 1506 C CA . GLU A 1 189 ? 3.735 19.045 -7.110 1.00 69.31 189 GLU A CA 1
ATOM 1507 C C . GLU A 1 189 ? 3.553 18.612 -8.578 1.00 69.31 189 GLU A C 1
ATOM 1509 O O . GLU A 1 189 ? 3.218 17.451 -8.848 1.00 69.31 189 GLU A O 1
ATOM 1514 N N . SER A 1 190 ? 3.794 19.504 -9.550 1.00 79.44 190 SER A N 1
ATOM 1515 C CA . SER A 1 190 ? 3.632 19.193 -10.974 1.00 79.44 190 SER A CA 1
ATOM 1516 C C . SER A 1 190 ? 4.732 18.267 -11.515 1.00 79.44 190 SER A C 1
ATOM 1518 O O . SER A 1 190 ? 4.549 17.614 -12.558 1.00 79.44 190 SER A O 1
ATOM 1520 N N . ARG A 1 191 ? 5.859 18.150 -10.794 1.00 88.25 191 ARG A N 1
ATOM 1521 C CA . ARG A 1 191 ? 7.028 17.357 -11.193 1.00 88.25 191 ARG A CA 1
ATOM 1522 C C . ARG A 1 191 ? 7.401 16.323 -10.135 1.00 88.25 191 ARG A C 1
ATOM 1524 O O . ARG A 1 191 ? 7.331 16.542 -8.933 1.00 88.25 191 ARG A O 1
ATOM 1531 N N . LEU A 1 192 ? 7.821 15.158 -10.614 1.00 91.81 192 LEU A N 1
ATOM 1532 C CA . LEU A 1 192 ? 8.324 14.065 -9.791 1.00 91.81 192 LEU A CA 1
ATOM 1533 C C . LEU A 1 192 ? 9.811 13.860 -10.057 1.00 91.81 192 LEU A C 1
ATOM 1535 O O . LEU A 1 192 ? 10.223 13.654 -11.198 1.00 91.81 192 LEU A O 1
ATOM 1539 N N . ILE A 1 193 ? 10.604 13.844 -8.997 1.00 93.62 193 ILE A N 1
ATOM 1540 C CA . ILE A 1 193 ? 12.032 13.563 -9.045 1.00 93.62 193 ILE A CA 1
ATOM 1541 C C . ILE A 1 193 ? 12.228 12.051 -8.912 1.00 93.62 193 ILE A C 1
ATOM 1543 O O . ILE A 1 193 ? 11.900 11.449 -7.888 1.00 93.62 193 ILE A O 1
ATOM 1547 N N . THR A 1 194 ? 12.756 11.422 -9.961 1.00 94.44 194 THR A N 1
ATOM 1548 C CA . THR A 1 194 ? 13.083 9.992 -9.974 1.00 94.44 194 THR A CA 1
ATOM 1549 C C . THR A 1 194 ? 14.504 9.789 -9.465 1.00 94.44 194 THR A C 1
ATOM 1551 O O . THR A 1 194 ? 15.449 10.295 -10.066 1.00 94.44 194 THR A O 1
ATOM 1554 N N . ARG A 1 195 ? 14.672 9.026 -8.381 1.00 94.81 195 ARG A N 1
ATOM 1555 C CA . ARG A 1 195 ? 15.999 8.670 -7.846 1.00 94.81 195 ARG A CA 1
ATOM 1556 C C . ARG A 1 195 ? 16.383 7.255 -8.268 1.00 94.81 195 ARG A C 1
ATOM 1558 O O . ARG A 1 195 ? 15.718 6.290 -7.874 1.00 94.81 195 ARG A O 1
ATOM 1565 N N . HIS A 1 196 ? 17.436 7.134 -9.070 1.00 94.38 196 HIS A N 1
ATOM 1566 C CA . HIS A 1 196 ? 17.909 5.860 -9.624 1.00 94.38 196 HIS A CA 1
ATOM 1567 C C . HIS A 1 196 ? 18.624 5.006 -8.573 1.00 94.38 196 HIS A C 1
ATOM 1569 O O . HIS A 1 196 ? 19.219 5.536 -7.640 1.00 94.38 196 HIS A O 1
ATOM 1575 N N . LEU A 1 197 ? 18.534 3.681 -8.687 1.00 96.00 197 LEU A N 1
ATOM 1576 C CA . LEU A 1 197 ? 19.160 2.747 -7.748 1.00 96.00 197 LEU A CA 1
ATOM 1577 C C . LEU A 1 197 ? 20.580 2.438 -8.234 1.00 96.00 197 LEU A C 1
ATOM 1579 O O . LEU A 1 197 ? 20.737 1.837 -9.287 1.00 96.00 197 LEU A O 1
ATOM 1583 N N . THR A 1 198 ? 21.600 2.837 -7.475 1.00 95.88 198 THR A N 1
ATOM 1584 C CA . THR A 1 198 ? 23.014 2.740 -7.895 1.00 95.88 198 THR A CA 1
ATOM 1585 C C . THR A 1 198 ? 23.543 1.314 -7.976 1.00 95.88 198 THR A C 1
ATOM 1587 O O . THR A 1 198 ? 24.454 1.036 -8.743 1.00 95.88 198 THR A O 1
ATOM 1590 N N . TRP A 1 199 ? 22.976 0.409 -7.185 1.00 96.12 199 TRP A N 1
ATOM 1591 C CA . TRP A 1 199 ? 23.355 -1.003 -7.127 1.00 96.12 199 TRP A CA 1
ATOM 1592 C C . TRP A 1 199 ? 22.642 -1.868 -8.178 1.00 96.12 199 TRP A C 1
ATOM 1594 O O . TRP A 1 199 ? 22.799 -3.089 -8.168 1.00 96.12 199 TRP A O 1
ATOM 1604 N N . LEU A 1 200 ? 21.817 -1.270 -9.042 1.00 96.44 200 LEU A N 1
ATOM 1605 C CA . LEU A 1 200 ? 21.101 -1.977 -10.099 1.00 96.44 200 LEU A CA 1
ATOM 1606 C C . LEU A 1 200 ? 22.017 -2.179 -11.310 1.00 96.44 200 LEU A C 1
ATOM 1608 O O . LEU A 1 200 ? 22.726 -1.256 -11.709 1.00 96.44 200 LEU A O 1
ATOM 1612 N N . SER A 1 201 ? 21.979 -3.358 -11.927 1.00 96.94 201 SER A N 1
ATOM 1613 C CA . SER A 1 201 ? 22.714 -3.594 -13.168 1.00 96.94 201 SER A CA 1
ATOM 1614 C C . SER A 1 201 ? 22.156 -2.726 -14.301 1.00 96.94 201 SER A C 1
ATOM 1616 O O . SER A 1 201 ? 20.941 -2.526 -14.420 1.00 96.94 201 SER A O 1
ATOM 1618 N N . LYS A 1 202 ? 23.045 -2.230 -15.172 1.00 95.75 202 LYS A N 1
ATOM 1619 C CA . LYS A 1 202 ? 22.662 -1.401 -16.331 1.00 95.75 202 LYS A CA 1
ATOM 1620 C C . LYS A 1 202 ? 21.708 -2.136 -17.275 1.00 95.75 202 LYS A C 1
ATOM 1622 O O . LYS A 1 202 ? 20.794 -1.526 -17.827 1.00 95.75 202 LYS A O 1
ATOM 1627 N N . ASP A 1 203 ? 21.881 -3.448 -17.419 1.00 95.19 203 ASP A N 1
ATOM 1628 C CA . ASP A 1 203 ? 21.025 -4.286 -18.262 1.00 95.19 203 ASP A CA 1
ATOM 1629 C C . ASP A 1 203 ? 19.591 -4.330 -17.739 1.00 95.19 203 ASP A C 1
ATOM 1631 O O . ASP A 1 203 ? 18.631 -4.147 -18.495 1.00 95.19 203 ASP A O 1
ATOM 1635 N N . PHE A 1 204 ? 19.428 -4.525 -16.429 1.00 96.25 204 PHE A N 1
ATOM 1636 C CA . PHE A 1 204 ? 18.109 -4.555 -15.816 1.00 96.25 204 PHE A CA 1
ATOM 1637 C C . PHE A 1 204 ? 17.462 -3.170 -15.774 1.00 96.25 204 PHE A C 1
ATOM 1639 O O . PHE A 1 204 ? 16.259 -3.051 -16.019 1.00 96.25 204 PHE A O 1
ATOM 1646 N N . GLU A 1 205 ? 18.242 -2.115 -15.535 1.00 95.44 205 GLU A N 1
ATOM 1647 C CA . GLU A 1 205 ? 17.762 -0.736 -15.635 1.00 95.44 205 GLU A CA 1
ATOM 1648 C C . GLU A 1 205 ? 17.250 -0.421 -17.050 1.00 95.44 205 GLU A C 1
ATOM 1650 O O . GLU A 1 205 ? 16.093 -0.025 -17.218 1.00 95.44 205 GLU A O 1
ATOM 1655 N N . SER A 1 206 ? 18.048 -0.725 -18.079 1.00 95.00 206 SER A N 1
ATOM 1656 C CA . SER A 1 206 ? 17.651 -0.582 -19.485 1.00 95.00 206 SER A CA 1
ATOM 1657 C C . SER A 1 206 ? 16.367 -1.357 -19.791 1.00 95.00 206 SER A C 1
ATOM 1659 O O . SER A 1 206 ? 15.471 -0.876 -20.495 1.00 95.00 206 SER A O 1
ATOM 1661 N N . TYR A 1 207 ? 16.228 -2.560 -19.231 1.00 95.50 207 TYR A N 1
ATOM 1662 C CA . TYR A 1 207 ? 15.020 -3.360 -19.386 1.00 95.50 207 TYR A CA 1
ATOM 1663 C C . TYR A 1 207 ? 13.789 -2.688 -18.759 1.00 95.50 207 TYR A C 1
ATOM 1665 O O . TYR A 1 207 ? 12.718 -2.622 -19.375 1.00 95.50 207 TYR A O 1
ATOM 1673 N N . MET A 1 208 ? 13.938 -2.150 -17.550 1.00 95.94 208 MET A N 1
ATOM 1674 C CA . MET A 1 208 ? 12.885 -1.426 -16.840 1.00 95.94 208 MET A CA 1
ATOM 1675 C C . MET A 1 208 ? 12.419 -0.178 -17.596 1.00 95.94 208 MET A C 1
ATOM 1677 O O . MET A 1 208 ? 11.216 0.116 -17.607 1.00 95.94 208 MET A O 1
ATOM 1681 N N . ASP A 1 209 ? 13.335 0.518 -18.265 1.00 94.94 209 ASP A N 1
ATOM 1682 C CA . ASP A 1 209 ? 13.031 1.689 -19.088 1.00 94.94 209 ASP A CA 1
ATOM 1683 C C . ASP A 1 209 ? 12.325 1.318 -20.392 1.00 94.94 209 ASP A C 1
ATOM 1685 O O . ASP A 1 209 ? 11.368 1.989 -20.801 1.00 94.94 209 ASP A O 1
ATOM 1689 N N . LYS A 1 210 ? 12.700 0.190 -21.008 1.00 96.00 210 LYS A N 1
ATOM 1690 C CA . LYS A 1 210 ? 11.979 -0.377 -22.160 1.00 96.00 210 LYS A CA 1
ATOM 1691 C C . LYS A 1 210 ? 10.538 -0.738 -21.792 1.00 96.00 210 LYS A C 1
ATOM 1693 O O . LYS A 1 210 ? 9.615 -0.382 -22.529 1.00 96.00 210 LYS A O 1
ATOM 1698 N N . LEU A 1 211 ? 10.316 -1.390 -20.645 1.00 96.19 211 LEU A N 1
ATOM 1699 C CA . LEU A 1 211 ? 8.962 -1.686 -20.151 1.00 96.19 211 LEU A CA 1
ATOM 1700 C C . LEU A 1 211 ? 8.171 -0.408 -19.867 1.00 96.19 211 LEU A C 1
ATOM 1702 O O . LEU A 1 211 ? 6.996 -0.311 -20.228 1.00 96.19 211 LEU A O 1
ATOM 1706 N N . HIS A 1 212 ? 8.811 0.589 -19.254 1.00 95.00 212 HIS A N 1
ATOM 1707 C CA . HIS A 1 212 ? 8.169 1.870 -18.989 1.00 95.00 212 HIS A CA 1
ATOM 1708 C C . HIS A 1 212 ? 7.735 2.560 -20.286 1.00 95.00 212 HIS A C 1
ATOM 1710 O O . HIS A 1 212 ? 6.580 2.966 -20.411 1.00 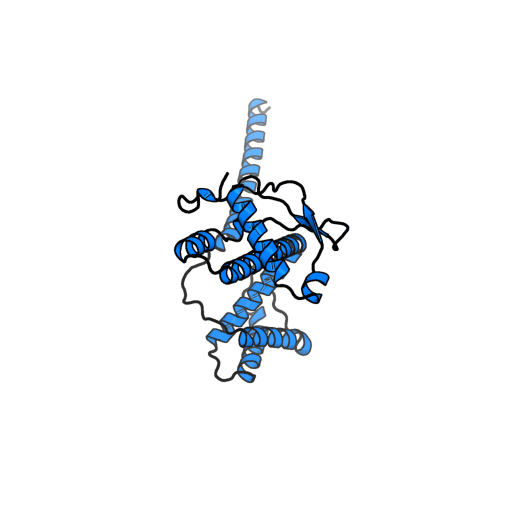95.00 212 HIS A O 1
ATOM 1716 N N . SER A 1 213 ? 8.631 2.633 -21.269 1.00 95.12 213 SER A N 1
ATOM 1717 C CA . SER A 1 213 ? 8.369 3.223 -22.584 1.00 95.12 213 SER A CA 1
ATOM 1718 C C . SER A 1 213 ? 7.238 2.500 -23.312 1.00 95.12 213 SER A C 1
ATOM 1720 O O . SER A 1 213 ? 6.353 3.139 -23.882 1.00 95.12 213 SER A O 1
ATOM 1722 N N . LYS A 1 214 ? 7.208 1.164 -23.243 1.00 96.00 214 LYS A N 1
ATOM 1723 C CA . LYS A 1 214 ? 6.118 0.366 -23.809 1.00 96.00 214 LYS A CA 1
ATOM 1724 C C . LYS A 1 214 ? 4.773 0.693 -23.162 1.00 96.00 214 LYS A C 1
ATOM 1726 O O . LYS A 1 214 ? 3.820 0.973 -23.885 1.00 96.00 214 LYS A O 1
ATOM 1731 N N . TYR A 1 215 ? 4.707 0.727 -21.830 1.00 96.00 215 TYR A N 1
ATOM 1732 C CA . TYR A 1 215 ? 3.491 1.126 -21.118 1.00 96.00 215 TYR A CA 1
ATOM 1733 C C . TYR A 1 215 ? 3.022 2.522 -21.547 1.00 96.00 215 TYR A C 1
ATOM 1735 O O . TYR A 1 215 ? 1.848 2.727 -21.834 1.00 96.00 215 TYR A O 1
ATOM 1743 N N . GLN A 1 216 ? 3.942 3.488 -21.647 1.00 94.31 216 GLN A N 1
ATOM 1744 C CA . GLN A 1 216 ? 3.602 4.851 -22.060 1.00 94.31 216 GLN A CA 1
ATOM 1745 C C . GLN A 1 216 ? 2.989 4.917 -23.463 1.00 94.31 216 GLN A C 1
ATOM 1747 O O . GLN A 1 216 ? 2.078 5.714 -23.691 1.00 94.31 216 GLN A O 1
ATOM 1752 N N . ARG A 1 217 ? 3.463 4.087 -24.399 1.00 94.94 217 ARG A N 1
ATOM 1753 C CA . ARG A 1 217 ? 2.910 4.018 -25.759 1.00 94.94 217 ARG A CA 1
ATOM 1754 C C . ARG A 1 217 ? 1.482 3.474 -25.778 1.00 94.94 217 ARG A C 1
ATOM 1756 O O . ARG A 1 217 ? 0.695 3.944 -26.590 1.00 94.94 217 ARG A O 1
ATOM 1763 N N . GLN A 1 218 ? 1.148 2.559 -24.866 1.00 94.62 218 GLN A N 1
ATOM 1764 C CA . GLN A 1 218 ? -0.187 1.957 -24.741 1.00 94.62 218 GLN A CA 1
ATOM 1765 C C . GLN A 1 218 ? -1.234 2.892 -24.122 1.00 94.62 218 GLN A C 1
ATOM 1767 O O . GLN A 1 218 ? -2.429 2.624 -24.217 1.00 94.62 218 GLN A O 1
ATOM 1772 N N . LEU A 1 219 ? -0.815 3.981 -23.473 1.00 93.94 219 LEU A N 1
ATOM 1773 C CA . LEU A 1 219 ? -1.752 4.941 -22.898 1.00 93.94 219 LEU A CA 1
ATOM 1774 C C . LEU A 1 219 ? -2.477 5.739 -23.987 1.00 93.94 219 LEU A C 1
ATOM 1776 O O . LEU A 1 219 ? -1.874 6.187 -24.967 1.00 93.94 219 LEU A O 1
ATOM 1780 N N . ASN A 1 220 ? -3.761 6.004 -23.751 1.00 96.06 220 ASN A N 1
ATOM 1781 C CA . ASN A 1 220 ? -4.535 6.950 -24.548 1.00 96.06 220 ASN A CA 1
ATOM 1782 C C . ASN A 1 220 ? -4.042 8.402 -24.339 1.00 96.06 220 ASN A C 1
ATOM 1784 O O . ASN A 1 220 ? -3.266 8.702 -23.426 1.00 96.06 220 ASN A O 1
ATOM 1788 N N . ALA A 1 221 ? -4.488 9.325 -25.197 1.00 95.94 221 ALA A N 1
ATOM 1789 C CA . ALA A 1 221 ? -4.053 10.725 -25.162 1.00 95.94 221 ALA A CA 1
ATOM 1790 C C . ALA A 1 221 ? -4.348 11.412 -23.813 1.00 95.94 221 ALA A C 1
ATOM 1792 O O . ALA A 1 221 ? -3.497 12.127 -23.280 1.00 95.94 221 ALA A O 1
ATOM 1793 N N . GLN A 1 222 ? -5.516 11.145 -23.223 1.00 95.38 222 GLN A N 1
ATOM 1794 C CA . GLN A 1 222 ? -5.895 11.679 -21.912 1.00 95.38 222 GLN A CA 1
ATOM 1795 C C . GLN A 1 222 ? -4.980 11.156 -20.796 1.00 95.38 222 GLN A C 1
ATOM 1797 O O . GLN A 1 222 ? -4.466 11.933 -19.994 1.00 95.38 222 GLN A O 1
ATOM 1802 N N . GLY A 1 223 ? -4.699 9.853 -20.784 1.00 92.94 223 GLY A N 1
ATOM 1803 C CA . GLY A 1 223 ? -3.789 9.224 -19.832 1.00 92.94 223 GLY A CA 1
ATOM 1804 C C . GLY A 1 223 ? -2.356 9.732 -19.961 1.00 92.94 223 GLY A C 1
ATOM 1805 O O . GLY A 1 223 ? -1.650 9.807 -18.959 1.00 92.94 223 GLY A O 1
ATOM 1806 N N . LYS A 1 224 ? -1.922 10.137 -21.161 1.00 92.75 224 LYS A N 1
ATOM 1807 C CA . LYS A 1 224 ? -0.634 10.821 -21.361 1.00 92.75 224 LYS A CA 1
ATOM 1808 C C . LYS A 1 224 ? -0.640 12.235 -20.767 1.00 92.75 224 LYS A C 1
ATOM 1810 O O . LYS A 1 224 ? 0.322 12.581 -20.088 1.00 92.75 224 LYS A O 1
ATOM 1815 N N . LYS A 1 225 ? -1.717 13.012 -20.961 1.00 91.50 225 LYS A N 1
ATOM 1816 C CA . LYS A 1 225 ? -1.866 14.380 -20.420 1.00 91.50 225 LYS A CA 1
ATOM 1817 C C . LYS A 1 225 ? -1.912 14.430 -18.889 1.00 91.50 225 LYS A C 1
ATOM 1819 O O . LYS A 1 225 ? -1.298 15.308 -18.301 1.00 91.50 225 LYS A O 1
ATOM 1824 N N . LEU A 1 226 ? -2.593 13.483 -18.239 1.00 90.69 226 LEU A N 1
ATOM 1825 C CA . LEU A 1 226 ? -2.773 13.470 -16.776 1.00 90.69 226 LEU A CA 1
ATOM 1826 C C . LEU A 1 226 ? -1.531 13.021 -15.983 1.00 90.69 226 LEU A C 1
ATOM 1828 O O . LEU A 1 226 ? -1.582 12.905 -14.758 1.00 90.69 226 LEU A O 1
ATOM 1832 N N . ARG A 1 227 ? -0.411 12.710 -16.642 1.00 88.94 227 ARG A N 1
ATOM 1833 C CA . ARG A 1 227 ? 0.798 12.260 -15.946 1.00 88.94 227 ARG A CA 1
ATOM 1834 C C . ARG A 1 227 ? 1.647 13.437 -15.496 1.00 88.94 227 ARG A C 1
ATOM 1836 O O . ARG A 1 227 ? 2.082 14.239 -16.314 1.00 88.94 227 ARG A O 1
ATOM 1843 N N . SER A 1 228 ? 2.019 13.422 -14.218 1.00 90.12 228 SER A N 1
ATOM 1844 C CA . SER A 1 228 ? 3.086 14.277 -13.699 1.00 90.12 228 SER A CA 1
ATOM 1845 C C . SER A 1 228 ? 4.378 14.038 -14.478 1.00 90.12 228 SER A C 1
ATOM 1847 O O . SER A 1 228 ? 4.765 12.881 -14.733 1.00 90.12 228 SER A O 1
ATOM 1849 N N . LYS A 1 229 ? 5.044 15.137 -14.840 1.00 90.19 229 LYS A N 1
ATOM 1850 C CA . LYS A 1 229 ? 6.349 15.103 -15.502 1.00 90.19 229 LYS A CA 1
ATOM 1851 C C . LYS A 1 229 ? 7.374 14.495 -14.545 1.00 90.19 229 LYS A C 1
ATOM 1853 O O . LYS A 1 229 ? 7.270 14.665 -13.334 1.00 90.19 229 LYS A O 1
ATOM 1858 N N . ARG A 1 230 ? 8.336 13.743 -15.081 1.00 91.31 230 ARG A N 1
ATOM 1859 C CA . ARG A 1 230 ? 9.421 13.139 -14.297 1.00 91.31 230 ARG A CA 1
ATOM 1860 C C . ARG A 1 230 ? 10.747 13.747 -14.700 1.00 91.31 230 ARG A C 1
ATOM 1862 O O . ARG A 1 230 ? 11.002 13.881 -15.891 1.00 91.31 230 ARG A O 1
ATOM 1869 N N . VAL A 1 231 ? 11.564 14.068 -13.710 1.00 92.75 231 VAL A N 1
ATOM 1870 C CA . VAL A 1 231 ? 12.930 14.556 -13.883 1.00 92.75 231 VAL A CA 1
ATOM 1871 C C . VAL A 1 231 ? 13.865 13.593 -13.164 1.00 92.75 231 VAL A C 1
ATOM 1873 O O . VAL A 1 231 ? 13.520 13.058 -12.109 1.00 92.75 231 VAL A O 1
ATOM 1876 N N . VAL A 1 232 ? 15.025 13.329 -13.755 1.00 92.75 232 VAL A N 1
ATOM 1877 C CA . VAL A 1 232 ? 16.072 12.526 -13.120 1.00 92.75 232 VAL A CA 1
ATOM 1878 C C . VAL A 1 232 ? 16.682 13.349 -11.990 1.00 92.75 232 VAL A C 1
ATOM 1880 O O . VAL A 1 232 ? 17.128 14.470 -12.208 1.00 92.75 232 VAL A O 1
ATOM 1883 N N . GLY A 1 233 ? 16.648 12.810 -10.774 1.00 93.06 233 GLY A N 1
ATOM 1884 C CA . GLY A 1 233 ? 17.263 13.426 -9.605 1.00 93.06 233 GLY A CA 1
ATOM 1885 C C . GLY A 1 233 ? 18.565 12.757 -9.202 1.00 93.06 233 GLY A C 1
ATOM 1886 O O . GLY A 1 233 ? 19.079 11.873 -9.887 1.00 93.06 233 GLY A O 1
ATOM 1887 N N . ARG A 1 234 ? 19.053 13.142 -8.018 1.00 94.31 234 ARG A N 1
ATOM 1888 C CA . ARG A 1 234 ? 20.214 12.499 -7.399 1.00 94.31 234 ARG A CA 1
ATOM 1889 C C . ARG A 1 234 ? 20.011 10.983 -7.238 1.00 94.31 234 ARG A C 1
ATOM 1891 O O . ARG A 1 234 ? 18.869 10.543 -7.034 1.00 94.31 234 ARG A O 1
ATOM 1898 N N . PRO A 1 235 ? 21.090 10.184 -7.278 1.00 94.94 235 PRO A N 1
ATOM 1899 C CA . PRO A 1 235 ? 21.000 8.754 -7.035 1.00 94.94 235 PRO A CA 1
ATOM 1900 C C . PRO A 1 235 ? 20.374 8.430 -5.672 1.00 94.94 235 PRO A C 1
ATOM 1902 O O . PRO A 1 235 ? 20.409 9.216 -4.725 1.00 94.94 235 PRO A O 1
ATOM 1905 N N . SER A 1 236 ? 19.742 7.267 -5.585 1.00 94.00 236 SER A N 1
ATOM 1906 C CA . SER A 1 236 ? 19.088 6.792 -4.375 1.00 94.00 236 SER A CA 1
ATOM 1907 C C . SER A 1 236 ? 20.120 6.318 -3.358 1.00 94.00 236 SER A C 1
ATOM 1909 O O . SER A 1 236 ? 20.958 5.479 -3.661 1.00 94.00 236 SER A O 1
ATOM 1911 N N . GLU A 1 237 ? 19.971 6.777 -2.120 1.00 93.62 237 GLU A N 1
ATOM 1912 C CA . GLU A 1 237 ? 20.758 6.336 -0.957 1.00 93.62 237 GLU A CA 1
ATOM 1913 C C . GLU A 1 237 ? 20.241 5.005 -0.368 1.00 93.62 237 GLU A C 1
ATOM 1915 O O . GLU A 1 237 ? 20.653 4.574 0.706 1.00 93.62 237 GLU A O 1
ATOM 1920 N N . ARG A 1 238 ? 19.273 4.349 -1.025 1.00 92.69 238 ARG A N 1
ATOM 1921 C CA . ARG A 1 238 ? 18.668 3.116 -0.509 1.00 92.69 238 ARG A CA 1
ATOM 1922 C C . ARG A 1 238 ? 19.684 1.970 -0.520 1.00 92.69 238 ARG A C 1
ATOM 1924 O O . ARG A 1 238 ? 20.285 1.733 -1.570 1.00 92.69 238 ARG A O 1
ATOM 1931 N N . PRO A 1 239 ? 19.783 1.188 0.571 1.00 94.19 239 PRO A N 1
ATOM 1932 C CA . PRO A 1 239 ? 20.678 0.044 0.610 1.00 94.19 239 PRO A CA 1
ATOM 1933 C C . PRO A 1 239 ? 20.260 -1.015 -0.411 1.00 94.19 239 PRO A C 1
ATOM 1935 O O . PRO A 1 239 ? 19.076 -1.163 -0.740 1.00 94.19 239 PRO A O 1
ATOM 1938 N N . CYS A 1 240 ? 21.253 -1.756 -0.895 1.00 94.06 240 CYS A N 1
ATOM 1939 C CA . CYS A 1 240 ? 21.039 -2.913 -1.749 1.00 94.06 240 CYS A CA 1
ATOM 1940 C C . CYS A 1 240 ? 20.282 -4.000 -0.959 1.00 94.06 240 CYS A C 1
ATOM 1942 O O . CYS A 1 240 ? 20.674 -4.309 0.170 1.00 94.06 240 CYS A O 1
ATOM 1944 N N . PRO A 1 241 ? 19.185 -4.568 -1.493 1.00 93.00 241 PRO A N 1
ATOM 1945 C CA . PRO A 1 241 ? 18.503 -5.683 -0.847 1.00 93.00 241 PRO A CA 1
ATOM 1946 C C . PRO A 1 241 ? 19.402 -6.928 -0.836 1.00 93.00 241 PRO A C 1
ATOM 1948 O O . PRO A 1 241 ? 20.354 -7.036 -1.607 1.00 93.00 241 PRO A O 1
ATOM 1951 N N . LYS A 1 242 ? 19.085 -7.899 0.030 1.00 92.25 242 LYS A N 1
ATOM 1952 C CA . LYS A 1 242 ? 19.848 -9.152 0.132 1.00 92.25 242 LYS A CA 1
ATOM 1953 C C . LYS A 1 242 ? 19.935 -9.829 -1.242 1.00 92.25 242 LYS A C 1
ATOM 1955 O O . LYS A 1 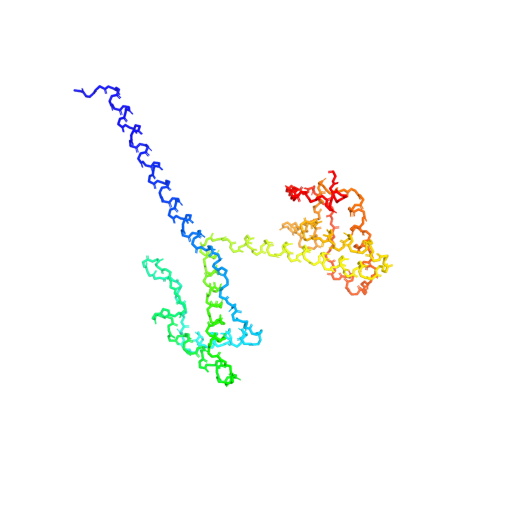242 ? 18.906 -10.182 -1.823 1.00 92.25 242 LYS A O 1
ATOM 1960 N N . LYS A 1 243 ? 21.162 -10.008 -1.744 1.00 90.06 243 LYS A N 1
ATOM 1961 C CA . LYS A 1 243 ? 21.424 -10.659 -3.033 1.00 90.06 243 LYS A CA 1
ATOM 1962 C C . LYS A 1 243 ? 20.923 -12.104 -2.970 1.00 90.06 243 LYS A C 1
ATOM 1964 O O . LYS A 1 243 ? 21.324 -12.874 -2.100 1.00 90.06 243 LYS A O 1
ATOM 1969 N N . SER A 1 244 ? 20.011 -12.446 -3.873 1.00 90.88 244 SER A N 1
ATOM 1970 C CA . SER A 1 244 ? 19.577 -13.822 -4.110 1.00 90.88 244 SER A CA 1
ATOM 1971 C C . SER A 1 244 ? 20.354 -14.355 -5.316 1.00 90.88 244 SER A C 1
ATOM 1973 O O . SER A 1 244 ? 20.451 -13.617 -6.301 1.00 90.88 244 SER A O 1
ATOM 1975 N N . PRO A 1 245 ? 20.889 -15.591 -5.270 1.00 90.19 245 PRO A N 1
ATOM 1976 C CA . PRO A 1 245 ? 21.623 -16.180 -6.393 1.00 90.19 245 PRO A CA 1
ATOM 1977 C C . PRO A 1 245 ? 20.828 -16.129 -7.706 1.00 90.19 245 PRO A C 1
ATOM 1979 O O . PRO A 1 245 ? 21.351 -15.702 -8.733 1.00 90.19 245 PRO A O 1
ATOM 1982 N N . ASP A 1 246 ? 19.526 -16.415 -7.640 1.00 91.38 246 ASP A N 1
ATOM 1983 C CA . ASP A 1 246 ? 18.607 -16.413 -8.790 1.00 91.38 246 ASP A CA 1
ATOM 1984 C C . ASP A 1 246 ? 18.444 -15.033 -9.450 1.00 91.38 246 ASP A C 1
ATOM 1986 O O . ASP A 1 246 ? 17.994 -14.913 -10.592 1.00 91.38 246 ASP A O 1
ATOM 1990 N N . LEU A 1 247 ? 18.789 -13.969 -8.723 1.00 93.75 247 LEU A N 1
ATOM 1991 C CA . LEU A 1 247 ? 18.660 -12.580 -9.151 1.00 93.75 247 LEU A CA 1
ATOM 1992 C C . LEU A 1 247 ? 20.018 -11.884 -9.263 1.00 93.75 247 LEU A C 1
ATOM 1994 O O . LEU A 1 247 ? 20.047 -10.662 -9.336 1.00 93.75 247 LEU A O 1
ATOM 1998 N N . ALA A 1 248 ? 21.134 -12.622 -9.306 1.00 93.25 248 ALA A N 1
ATOM 1999 C CA . ALA A 1 248 ? 22.476 -12.037 -9.383 1.00 93.25 248 ALA A CA 1
ATOM 2000 C C . ALA A 1 248 ? 22.615 -11.020 -10.532 1.00 93.25 248 ALA A C 1
ATOM 2002 O O . ALA A 1 248 ? 23.168 -9.944 -10.340 1.00 93.25 248 ALA A O 1
ATOM 2003 N N . TRP A 1 249 ? 22.005 -11.312 -11.682 1.00 93.62 249 TRP A N 1
ATOM 2004 C CA . TRP A 1 249 ? 22.007 -10.464 -12.879 1.00 93.62 249 TRP A CA 1
ATOM 2005 C C . TRP A 1 249 ? 21.301 -9.099 -12.714 1.00 93.62 249 TRP A C 1
ATOM 2007 O O . TRP A 1 249 ? 21.469 -8.213 -13.550 1.00 93.62 249 TRP A O 1
ATOM 2017 N N . 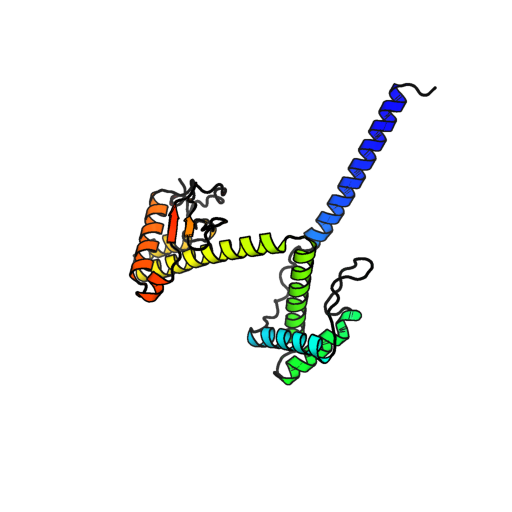VAL A 1 250 ? 20.490 -8.917 -11.663 1.00 95.88 250 VAL A N 1
ATOM 2018 C CA . VAL A 1 250 ? 19.806 -7.648 -11.340 1.00 95.88 250 VAL A CA 1
ATOM 2019 C C . VAL A 1 250 ? 20.757 -6.649 -10.680 1.00 95.88 250 VAL A C 1
ATOM 2021 O O . VAL A 1 250 ? 20.495 -5.446 -10.691 1.00 95.88 250 VAL A O 1
ATOM 2024 N N . PHE A 1 251 ? 21.846 -7.132 -10.089 1.00 94.62 251 PHE A N 1
ATOM 2025 C CA . PHE A 1 251 ? 22.768 -6.326 -9.305 1.00 94.62 251 PHE A CA 1
ATOM 2026 C C . PHE A 1 251 ? 24.002 -5.957 -10.126 1.00 94.62 251 PHE A C 1
ATOM 2028 O O . PHE A 1 251 ? 24.473 -6.764 -10.926 1.00 94.62 251 PHE A O 1
ATOM 2035 N N . ALA A 1 252 ? 24.490 -4.733 -9.921 1.00 87.69 252 ALA A N 1
ATOM 2036 C CA . ALA A 1 252 ? 25.807 -4.303 -10.378 1.00 87.69 252 ALA A CA 1
ATOM 2037 C C . ALA A 1 252 ? 26.932 -4.928 -9.532 1.00 87.69 252 ALA A C 1
ATOM 2039 O O . ALA A 1 252 ? 26.676 -5.330 -8.360 1.00 87.69 252 ALA A O 1
#

pLDDT: mean 89.35, std 11.77, range [39.59, 97.75]

Sequence (252 aa):
MMDSQTEILMKTLTDQGEKIEELHQLLRRIDLHAGTQRKGNKTAIHVPAHKKQAVRDAYRHSTTENNLVWTCKTAAGSILKYSSGENKELSEAICVYVKGQYPTTEEGVIKTGIETYFNTIKQRRQMEEDGKKASHNRKMVLYGRKNRKLQNRVKALQAKKLPVSEEDKLMKAIKIDFMSSDDSDSEDESRLITRHLTWLSKDFESYMDKLHSKYQRQLNAQGKKLRSKRVVGRPSERPCPKKSPDLAWVFA

Foldseek 3Di:
DPDPVVVVVVVVVVVVVVVVVVVVVVVVVVCVVVVPPPPPDPPQQDADPVLLVLLVVQLVCCCPPVVQDDDQADPVRHGDFCVDPSNPVSLVSSLVSSCVVVVPDDSVSNVSSSRVVSVVVNVVVVCVVVVNVVVVVQVVVQLVVLVVLLVLLLVLLVVPPDPPVVSVLVVVVSDSLQGWTFPADPPDNLETETAHEPFFDPVVVVSSVVSVVSSQVPDDPVRVVPDRHYDYDYHDPDDDPDDDPSCVNGGD

Organism: Mytilus coruscus (NCBI:txid42192)

Radius of gyration: 26.76 Å; chains: 1; bounding box: 68×42×82 Å